Protein AF-A0A968P2A5-F1 (afdb_monomer)

Structure (mmCIF, N/CA/C/O backbone):
data_AF-A0A968P2A5-F1
#
_entry.id   AF-A0A968P2A5-F1
#
loop_
_atom_site.group_PDB
_atom_site.id
_atom_site.type_symbol
_atom_site.label_atom_id
_atom_site.label_alt_id
_atom_site.label_comp_id
_atom_site.label_asym_id
_atom_site.label_entity_id
_atom_site.label_seq_id
_atom_site.pdbx_PDB_ins_code
_atom_site.Cartn_x
_atom_site.Cartn_y
_atom_site.Cartn_z
_atom_site.occupancy
_atom_site.B_iso_or_equiv
_atom_site.auth_seq_id
_atom_site.auth_comp_id
_atom_site.auth_asym_id
_atom_site.auth_atom_id
_atom_site.pdbx_PDB_model_num
ATOM 1 N N . MET A 1 1 ? 0.073 16.045 -16.690 1.00 41.09 1 MET A N 1
ATOM 2 C CA . MET A 1 1 ? -1.002 15.074 -16.999 1.00 41.09 1 MET A CA 1
ATOM 3 C C . MET A 1 1 ? -0.701 13.763 -16.286 1.00 41.09 1 MET A C 1
ATOM 5 O O . MET A 1 1 ? 0.188 13.036 -16.712 1.00 41.09 1 MET A O 1
ATOM 9 N N . ALA A 1 2 ? -1.347 13.537 -15.139 1.00 47.50 2 ALA A N 1
ATOM 10 C CA . ALA A 1 2 ? -1.049 12.451 -14.195 1.00 47.50 2 ALA A CA 1
ATOM 11 C C . ALA A 1 2 ? -1.985 11.231 -14.332 1.00 47.50 2 ALA A C 1
ATOM 13 O O . ALA A 1 2 ? -1.929 10.326 -13.509 1.00 47.50 2 ALA A O 1
ATOM 14 N N . TRP A 1 3 ? -2.835 11.204 -15.362 1.00 52.69 3 TRP A N 1
ATOM 15 C CA . TRP A 1 3 ? -3.861 10.182 -15.554 1.00 52.69 3 TRP A CA 1
ATOM 16 C C . TRP A 1 3 ? -3.783 9.631 -16.977 1.00 52.69 3 TRP A C 1
ATOM 18 O O . TRP A 1 3 ? -4.184 10.300 -17.925 1.00 52.69 3 TRP A O 1
ATOM 28 N N . ASP A 1 4 ? -3.248 8.422 -17.125 1.00 60.47 4 ASP A N 1
ATOM 29 C CA . ASP A 1 4 ? -3.195 7.701 -18.401 1.00 60.47 4 ASP A CA 1
ATOM 30 C C . ASP A 1 4 ? -4.476 6.856 -18.556 1.00 60.47 4 ASP A C 1
ATOM 32 O O . ASP A 1 4 ? -4.467 5.627 -18.477 1.00 60.47 4 ASP A O 1
ATOM 36 N N . TYR A 1 5 ? -5.630 7.529 -18.667 1.00 57.62 5 TYR A N 1
ATOM 37 C CA . TYR A 1 5 ? -6.946 6.873 -18.801 1.00 57.62 5 TYR A CA 1
ATOM 38 C C . TYR A 1 5 ? -7.000 5.927 -20.011 1.00 57.62 5 TYR A C 1
ATOM 40 O O . TYR A 1 5 ? -7.656 4.887 -19.956 1.00 57.62 5 TYR A O 1
ATOM 48 N N . SER A 1 6 ? -6.264 6.260 -21.073 1.00 57.66 6 SER A N 1
ATOM 49 C CA . SER A 1 6 ? -6.062 5.443 -22.272 1.00 57.66 6 SER A CA 1
ATOM 50 C C . SER A 1 6 ? -5.468 4.071 -21.959 1.00 57.66 6 SER A C 1
ATOM 52 O O . SER A 1 6 ? -5.918 3.066 -22.506 1.00 57.66 6 SER A O 1
ATOM 54 N N . PHE A 1 7 ? -4.501 4.010 -21.044 1.00 63.44 7 PHE A N 1
ATOM 55 C CA . PHE A 1 7 ? -3.822 2.767 -20.689 1.00 63.44 7 PHE A CA 1
ATOM 56 C C . PHE A 1 7 ? -4.734 1.812 -19.904 1.00 63.44 7 PHE A C 1
ATOM 58 O O . PHE A 1 7 ? -4.795 0.616 -20.196 1.00 63.44 7 PHE A O 1
ATOM 65 N N . VAL A 1 8 ? -5.498 2.356 -18.949 1.00 60.31 8 VAL A N 1
ATOM 66 C CA . VAL A 1 8 ? -6.447 1.587 -18.123 1.00 60.31 8 VAL A CA 1
ATOM 67 C C . VAL A 1 8 ? -7.637 1.089 -18.949 1.00 60.31 8 VAL A C 1
ATOM 69 O O . VAL A 1 8 ? -8.111 -0.024 -18.731 1.00 60.31 8 VAL A O 1
ATOM 72 N N . ALA A 1 9 ? -8.114 1.879 -19.916 1.00 58.81 9 ALA A N 1
ATOM 73 C CA . ALA A 1 9 ? -9.233 1.496 -20.776 1.00 58.81 9 ALA A CA 1
ATOM 74 C C . ALA A 1 9 ? -8.872 0.402 -21.800 1.00 58.81 9 ALA A C 1
ATOM 76 O O . ALA A 1 9 ? -9.750 -0.370 -22.186 1.00 58.81 9 ALA A O 1
ATOM 77 N N . GLY A 1 10 ? -7.601 0.316 -22.214 1.00 59.91 10 GLY A N 1
ATOM 78 C CA . GLY A 1 10 ? -7.142 -0.609 -23.256 1.00 59.91 10 GLY A CA 1
ATOM 79 C C . GLY A 1 10 ? -6.918 -2.061 -22.814 1.00 59.91 10 GLY A C 1
ATOM 80 O O . GLY A 1 10 ? -6.897 -2.944 -23.664 1.00 59.91 10 GLY A O 1
ATOM 81 N N . HIS A 1 11 ? -6.772 -2.337 -21.513 1.00 67.00 11 HIS A N 1
ATOM 82 C CA . HIS A 1 11 ? -6.480 -3.686 -21.005 1.00 67.00 11 HIS A CA 1
ATOM 83 C C . HIS A 1 11 ? -7.643 -4.234 -20.168 1.00 67.00 11 HIS A C 1
ATOM 85 O O . HIS A 1 11 ? -7.880 -3.784 -19.046 1.00 67.00 11 HIS A O 1
ATOM 91 N N . GLU A 1 12 ? -8.345 -5.253 -20.679 1.00 71.31 12 GLU A N 1
ATOM 92 C CA . GLU A 1 12 ? -9.513 -5.860 -20.012 1.00 71.31 12 GLU A CA 1
ATOM 93 C C . GLU A 1 12 ? -9.212 -6.351 -18.590 1.00 71.31 12 GLU A C 1
ATOM 95 O O . GLU A 1 12 ? -10.019 -6.173 -17.680 1.00 71.31 12 GLU A O 1
ATOM 100 N N . GLN A 1 13 ? -8.021 -6.908 -18.371 1.00 68.75 13 GLN A N 1
ATOM 101 C CA . GLN A 1 13 ? -7.610 -7.434 -17.070 1.00 68.75 13 GLN A CA 1
ATOM 102 C C . GLN A 1 13 ? -7.420 -6.313 -16.029 1.00 68.75 13 GLN A C 1
ATOM 104 O O . GLN A 1 13 ? -7.835 -6.466 -14.881 1.00 68.75 13 GLN A O 1
ATOM 109 N N . ILE A 1 14 ? -6.894 -5.145 -16.426 1.00 70.25 14 ILE A N 1
ATOM 110 C CA . ILE A 1 14 ? -6.742 -3.987 -15.527 1.00 70.25 14 ILE A CA 1
ATOM 111 C C . ILE A 1 14 ? -8.110 -3.410 -15.152 1.00 70.25 14 ILE A C 1
ATOM 113 O O . ILE A 1 14 ? -8.301 -2.990 -14.010 1.00 70.25 14 ILE A O 1
ATOM 117 N N . ARG A 1 15 ? -9.080 -3.420 -16.078 1.00 74.00 15 ARG A N 1
ATOM 118 C CA . ARG A 1 15 ? -10.441 -2.922 -15.817 1.00 74.00 15 ARG A CA 1
ATOM 119 C C . ARG A 1 15 ? -11.120 -3.689 -14.688 1.00 74.00 15 ARG A C 1
ATOM 121 O O . ARG A 1 15 ? -11.751 -3.059 -13.846 1.00 74.00 15 ARG A O 1
ATOM 128 N N . TRP A 1 16 ? -10.956 -5.010 -14.626 1.00 75.44 16 TRP A N 1
ATOM 129 C CA . TRP A 1 16 ? -11.505 -5.816 -13.533 1.00 75.44 16 TRP A CA 1
ATOM 130 C C . TRP A 1 16 ? -10.874 -5.484 -12.189 1.00 75.44 16 TRP A C 1
ATOM 132 O O . TRP A 1 16 ? -11.599 -5.287 -11.216 1.00 75.44 16 TRP A O 1
ATOM 142 N N . VAL A 1 17 ? -9.544 -5.355 -12.138 1.00 72.25 17 VAL A N 1
ATOM 143 C CA . VAL A 1 17 ? -8.865 -4.964 -10.897 1.00 72.25 17 VAL A CA 1
ATOM 144 C C . VAL A 1 17 ? -9.312 -3.561 -10.483 1.00 72.25 17 VAL A C 1
ATOM 146 O O . VAL A 1 17 ? -9.671 -3.358 -9.331 1.00 72.25 17 VAL A O 1
ATOM 149 N N . ALA A 1 18 ? -9.396 -2.611 -11.416 1.00 75.44 18 ALA A N 1
ATOM 150 C CA . ALA A 1 18 ? -9.863 -1.254 -11.139 1.00 75.44 18 ALA A CA 1
ATOM 151 C C . ALA A 1 18 ? -11.324 -1.209 -10.651 1.00 75.44 18 ALA A C 1
ATOM 153 O O . ALA A 1 18 ? -11.627 -0.493 -9.696 1.00 75.44 18 ALA A O 1
ATOM 154 N N . LEU A 1 19 ? -12.226 -1.986 -11.260 1.00 81.12 19 LEU A N 1
ATOM 155 C CA . LEU A 1 19 ? -13.622 -2.107 -10.826 1.00 81.12 19 LEU A CA 1
ATOM 156 C C . LEU A 1 19 ? -13.728 -2.719 -9.432 1.00 81.12 19 LEU A C 1
ATOM 158 O O . LEU A 1 19 ? -14.486 -2.222 -8.603 1.00 81.12 19 LEU A O 1
ATOM 162 N N . LEU A 1 20 ? -12.949 -3.764 -9.156 1.00 80.00 20 LEU A N 1
ATOM 163 C CA . LEU A 1 20 ? -12.898 -4.395 -7.845 1.00 80.00 20 LEU A CA 1
ATOM 164 C C . LEU A 1 20 ? -12.367 -3.414 -6.792 1.00 80.00 20 LEU A C 1
ATOM 166 O O . LEU A 1 20 ? -12.977 -3.278 -5.734 1.00 80.00 20 LEU A O 1
ATOM 170 N N . CYS A 1 21 ? -11.308 -2.658 -7.103 1.00 76.69 21 CYS A N 1
ATOM 171 C CA . CYS A 1 21 ? -10.807 -1.584 -6.245 1.00 76.69 21 CYS A CA 1
ATOM 172 C C . CYS A 1 21 ? -11.890 -0.542 -5.947 1.00 76.69 21 CYS A C 1
ATOM 174 O O . CYS A 1 21 ? -12.065 -0.146 -4.796 1.00 76.69 21 CYS A O 1
ATOM 176 N N . LEU A 1 22 ? -12.634 -0.114 -6.971 1.00 82.75 22 LEU A N 1
ATOM 177 C CA . LEU A 1 2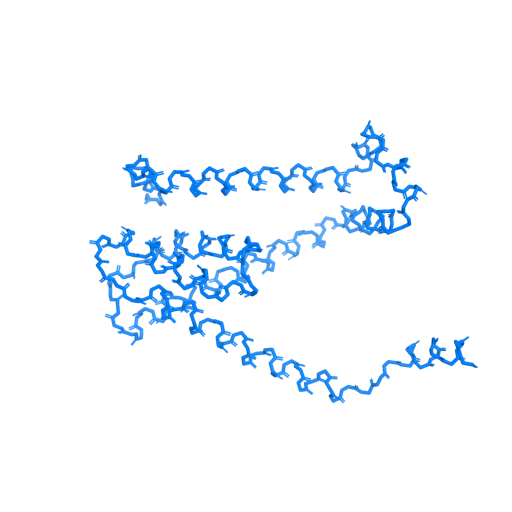2 ? -13.704 0.871 -6.832 1.00 82.75 22 LEU A CA 1
ATOM 178 C C . LEU A 1 22 ? -14.864 0.331 -5.985 1.00 82.75 22 LEU A C 1
ATOM 180 O O . LEU A 1 22 ? -15.385 1.048 -5.132 1.00 82.75 22 LEU A O 1
ATOM 184 N N . LEU A 1 23 ? -15.232 -0.938 -6.163 1.00 85.19 23 LEU A N 1
ATOM 185 C CA . LEU A 1 23 ? -16.279 -1.599 -5.386 1.00 85.19 23 LEU A CA 1
ATOM 186 C C . LEU A 1 23 ? -15.866 -1.745 -3.916 1.00 85.19 23 LEU A C 1
ATOM 188 O O . LEU A 1 23 ? -16.645 -1.389 -3.034 1.00 85.19 23 LEU A O 1
ATOM 192 N N . ILE A 1 24 ? -14.632 -2.181 -3.642 1.00 81.62 24 ILE A N 1
ATOM 193 C CA . ILE A 1 24 ? -14.089 -2.253 -2.277 1.00 81.62 24 ILE A CA 1
ATOM 194 C C . ILE A 1 24 ? -14.051 -0.864 -1.642 1.00 81.62 24 ILE A C 1
ATOM 196 O O . ILE A 1 24 ? -14.492 -0.704 -0.505 1.00 81.62 24 ILE A O 1
ATOM 200 N N . PHE A 1 25 ? -13.578 0.150 -2.368 1.00 83.12 25 PHE A N 1
ATOM 201 C CA . PHE A 1 25 ? -13.523 1.522 -1.873 1.00 83.12 25 PHE A CA 1
ATOM 202 C C . PHE A 1 25 ? -14.916 2.057 -1.516 1.00 83.12 25 PHE A C 1
ATOM 204 O O . PHE A 1 25 ? -15.106 2.597 -0.424 1.00 83.12 25 PHE A O 1
ATOM 211 N N . LEU A 1 26 ? -15.907 1.865 -2.392 1.00 85.31 26 LEU A N 1
ATOM 212 C CA . LEU A 1 26 ? -17.292 2.255 -2.126 1.00 85.31 26 LEU A CA 1
ATOM 213 C C . LEU A 1 26 ? -17.875 1.474 -0.946 1.00 85.31 26 LEU A C 1
ATOM 215 O O . LEU A 1 26 ? -18.464 2.076 -0.051 1.00 85.31 26 LEU A O 1
ATOM 219 N N . GLY A 1 27 ? -17.666 0.158 -0.907 1.00 84.50 27 GLY A N 1
ATOM 220 C CA . GLY A 1 27 ? -18.131 -0.711 0.170 1.00 84.50 27 GLY A CA 1
ATOM 221 C C . GLY A 1 27 ? -17.560 -0.306 1.528 1.00 84.50 27 GLY A C 1
ATOM 222 O O . GLY A 1 27 ? -18.314 -0.130 2.482 1.00 84.50 27 GLY A O 1
ATOM 223 N N . MET A 1 28 ? -16.248 -0.067 1.607 1.00 79.81 28 MET A N 1
ATOM 224 C CA . MET A 1 28 ? -15.589 0.445 2.810 1.00 79.81 28 MET A CA 1
ATOM 225 C C . MET A 1 28 ? -16.096 1.833 3.194 1.00 79.81 28 MET A C 1
ATOM 227 O O . MET A 1 28 ? -16.357 2.081 4.367 1.00 79.81 28 MET A O 1
ATOM 231 N N . THR A 1 29 ? -16.271 2.733 2.227 1.00 82.88 29 THR A N 1
ATOM 232 C CA . THR A 1 29 ? -16.790 4.082 2.489 1.00 82.88 29 THR A CA 1
ATOM 233 C C . THR A 1 29 ? -18.192 4.017 3.090 1.00 82.88 29 THR A C 1
ATOM 235 O O . THR A 1 29 ? -18.448 4.625 4.128 1.00 82.88 29 THR A O 1
ATOM 238 N N . VAL A 1 30 ? -19.088 3.227 2.494 1.00 81.50 30 VAL A N 1
ATOM 239 C CA . VAL A 1 30 ? -20.451 3.010 3.000 1.00 81.50 30 VAL A CA 1
ATOM 240 C C . VAL A 1 30 ? -20.419 2.355 4.380 1.00 81.50 30 VAL A C 1
ATOM 242 O O . VAL A 1 30 ? -21.107 2.818 5.288 1.00 81.50 30 VAL A O 1
ATOM 245 N N . PHE A 1 31 ? -19.581 1.334 4.572 1.00 79.69 31 PHE A N 1
ATOM 246 C CA . PHE A 1 31 ? -19.398 0.677 5.864 1.00 79.69 31 PHE A CA 1
ATOM 247 C C . PHE A 1 31 ? -18.963 1.667 6.950 1.00 79.69 31 PHE A C 1
ATOM 249 O O . PHE A 1 31 ? -19.597 1.728 8.001 1.00 79.69 31 PHE A O 1
ATOM 256 N N . PHE A 1 32 ? -17.946 2.495 6.695 1.00 75.50 32 PHE A N 1
ATOM 257 C CA . PHE A 1 32 ? -17.486 3.501 7.653 1.00 75.50 32 PHE A CA 1
ATOM 258 C C . PHE A 1 32 ? -18.525 4.596 7.900 1.00 75.50 32 PHE A C 1
ATOM 260 O O . PHE A 1 32 ? -18.691 5.019 9.041 1.00 75.50 32 PHE A O 1
ATOM 267 N N . LEU A 1 33 ? -19.270 5.030 6.879 1.00 78.06 33 LEU A N 1
ATOM 268 C CA . LEU A 1 33 ? -20.366 5.988 7.053 1.00 78.06 33 LEU A CA 1
ATOM 269 C C . LEU A 1 33 ? -21.472 5.428 7.957 1.00 78.06 33 LEU A C 1
ATOM 271 O O . LEU A 1 33 ? -21.971 6.145 8.825 1.00 78.06 33 LEU A O 1
ATOM 275 N N . ILE A 1 34 ? -21.827 4.150 7.795 1.00 73.50 34 ILE A N 1
ATOM 276 C CA . ILE A 1 34 ? -22.805 3.466 8.651 1.00 73.50 34 ILE A CA 1
ATOM 277 C C . ILE A 1 34 ? -22.242 3.270 10.066 1.00 73.50 34 ILE A C 1
ATOM 279 O O . ILE A 1 34 ? -22.923 3.598 11.036 1.00 73.50 34 ILE A O 1
ATOM 283 N N . ALA A 1 35 ? -21.002 2.791 10.192 1.00 68.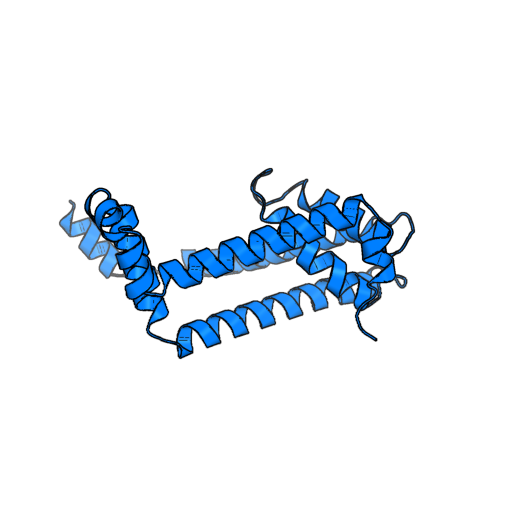94 35 ALA A N 1
ATOM 284 C CA . ALA A 1 35 ? -20.360 2.494 11.472 1.00 68.94 35 ALA A CA 1
ATOM 285 C C . ALA A 1 35 ? -20.091 3.753 12.315 1.00 68.94 35 ALA A C 1
ATOM 287 O O . ALA A 1 35 ? -20.252 3.724 13.535 1.00 68.94 35 ALA A O 1
ATOM 288 N N . PHE A 1 36 ? -19.724 4.876 11.687 1.00 69.06 36 PHE A N 1
ATOM 289 C CA . PHE A 1 36 ? -19.501 6.145 12.383 1.00 69.06 36 PHE A CA 1
ATOM 290 C C . PHE A 1 36 ? -20.791 6.929 12.656 1.00 69.06 36 PHE A C 1
ATOM 292 O O . PHE A 1 36 ? -20.850 7.690 13.626 1.00 69.06 36 PHE A O 1
ATOM 299 N N . SER A 1 37 ? -21.845 6.756 11.850 1.00 70.12 37 SER A N 1
ATOM 300 C CA . SER A 1 37 ? -23.106 7.481 12.036 1.00 70.12 37 SER A CA 1
ATOM 301 C C . SER A 1 37 ? -24.069 6.743 12.969 1.00 70.12 37 SER A C 1
ATOM 303 O O . SER A 1 37 ? -24.778 5.817 12.576 1.00 70.12 37 SER A O 1
ATOM 305 N N . GLN A 1 38 ? -24.204 7.248 14.200 1.00 62.91 38 GLN A N 1
ATOM 306 C CA . GLN A 1 38 ? -25.198 6.761 15.172 1.00 62.91 38 GLN A CA 1
ATOM 307 C C . GLN A 1 38 ? -26.653 6.858 14.683 1.00 62.91 38 GLN A C 1
ATOM 309 O O . GLN A 1 38 ? -27.524 6.163 15.205 1.00 62.91 38 GLN A O 1
ATOM 314 N N . ARG A 1 39 ? -26.948 7.745 13.721 1.00 60.47 39 ARG A N 1
ATOM 315 C CA . ARG A 1 39 ? -28.289 7.870 13.125 1.00 60.47 39 ARG A CA 1
ATOM 316 C C . ARG A 1 39 ? -28.538 6.791 12.077 1.00 60.47 39 ARG A C 1
ATOM 318 O O . ARG A 1 39 ? -29.619 6.214 12.058 1.00 60.47 39 ARG A O 1
ATOM 325 N N . LEU A 1 40 ? -27.539 6.498 11.245 1.00 60.09 40 LEU A N 1
ATOM 326 C CA . LEU A 1 40 ? -27.677 5.542 10.149 1.00 60.09 40 LEU A CA 1
ATOM 327 C C . LEU A 1 40 ? -27.652 4.091 10.659 1.00 60.09 40 LEU A C 1
ATOM 329 O O . LEU A 1 40 ? -28.481 3.292 10.238 1.00 60.09 40 LEU A O 1
ATOM 333 N N . SER A 1 41 ? -26.804 3.783 11.651 1.00 60.25 41 SER A N 1
ATOM 334 C CA . SER A 1 41 ? -26.804 2.480 12.344 1.00 60.25 41 SER A CA 1
ATOM 335 C C . SER A 1 41 ? -28.151 2.171 13.018 1.00 60.25 41 SER A C 1
ATOM 337 O O . SER A 1 41 ? -28.661 1.053 12.918 1.00 60.25 41 SER A O 1
ATOM 339 N N . ARG A 1 42 ? -28.781 3.178 13.648 1.00 59.47 42 ARG A N 1
ATOM 340 C CA . ARG A 1 42 ? -30.135 3.050 14.216 1.00 59.47 42 ARG A CA 1
ATOM 341 C C . ARG A 1 42 ? -31.205 2.855 13.147 1.00 59.47 42 ARG A C 1
ATOM 343 O O . ARG A 1 42 ? -32.090 2.027 13.338 1.00 59.47 42 ARG A O 1
ATOM 350 N N . PHE A 1 43 ? -31.114 3.583 12.034 1.00 61.56 43 PHE A N 1
ATOM 351 C CA . PHE A 1 43 ? -32.054 3.466 10.916 1.00 61.56 43 PHE A CA 1
ATOM 352 C C . PHE A 1 43 ? -32.029 2.067 10.277 1.00 61.56 43 PHE A C 1
ATOM 354 O O . PHE A 1 43 ? -33.077 1.508 9.979 1.00 61.56 43 PHE A O 1
ATOM 361 N N . LEU A 1 44 ? -30.846 1.457 10.159 1.00 62.66 44 LEU A N 1
ATOM 362 C CA . LEU A 1 44 ? -30.656 0.078 9.684 1.00 62.66 44 LEU A CA 1
ATOM 363 C C . LEU A 1 44 ? -30.919 -1.002 10.753 1.00 62.66 44 LEU A C 1
ATOM 365 O O . LEU A 1 44 ? -30.657 -2.177 10.512 1.00 62.66 44 LEU A O 1
ATOM 369 N N . ALA A 1 45 ? -31.415 -0.628 11.939 1.00 63.69 45 ALA A N 1
ATOM 370 C CA . ALA A 1 45 ? -31.664 -1.528 13.069 1.00 63.69 45 ALA A CA 1
ATOM 371 C C . ALA A 1 45 ? -30.448 -2.378 13.508 1.00 63.69 45 ALA A C 1
ATOM 373 O O . ALA A 1 45 ? -30.614 -3.394 14.188 1.00 63.69 45 ALA A O 1
ATOM 374 N N . LEU A 1 46 ? -29.221 -1.949 13.189 1.00 61.78 46 LEU A N 1
ATOM 375 C CA . LEU A 1 46 ? -27.987 -2.654 13.555 1.00 61.78 46 LEU A CA 1
ATOM 376 C C . LEU A 1 46 ? -27.772 -2.693 15.076 1.00 61.78 46 LEU A C 1
ATOM 378 O O . LEU A 1 46 ? -27.177 -3.644 15.576 1.00 61.78 46 LEU A O 1
ATOM 382 N N . ASP A 1 47 ? -28.355 -1.752 15.826 1.00 60.38 47 ASP A N 1
ATOM 383 C CA . ASP A 1 47 ? -28.388 -1.794 17.296 1.00 60.38 47 ASP A CA 1
ATOM 384 C C . ASP A 1 47 ? -29.149 -3.018 17.836 1.00 60.38 47 ASP A C 1
ATOM 386 O O . ASP A 1 47 ? -28.759 -3.582 18.857 1.00 60.38 47 ASP A O 1
ATOM 390 N N . LYS A 1 48 ? -30.193 -3.503 17.140 1.00 59.44 48 LYS A N 1
ATOM 391 C CA . LYS A 1 48 ? -30.923 -4.717 17.558 1.00 59.44 48 LYS A CA 1
ATOM 392 C C . LYS A 1 48 ? -30.082 -5.982 17.378 1.00 59.44 48 LYS A C 1
ATOM 394 O O . LYS A 1 48 ? -30.185 -6.905 18.184 1.00 59.44 48 LYS A O 1
ATOM 399 N N . ILE A 1 49 ? -29.257 -6.029 16.332 1.00 59.41 49 ILE A N 1
ATOM 400 C CA . ILE A 1 49 ? -28.332 -7.141 16.066 1.00 59.41 49 ILE A CA 1
ATOM 401 C C . ILE A 1 49 ? -27.135 -7.065 17.021 1.00 59.41 49 ILE A C 1
ATOM 403 O O . ILE A 1 49 ? -26.746 -8.081 17.594 1.00 59.41 49 ILE A O 1
ATOM 407 N N . GLY A 1 50 ? -26.617 -5.857 17.267 1.00 58.09 50 GLY A N 1
ATOM 408 C CA . GLY A 1 50 ? -25.590 -5.592 18.272 1.00 58.09 50 GLY A CA 1
ATOM 409 C C . GLY A 1 50 ? -26.016 -6.075 19.657 1.00 58.09 50 GLY A C 1
ATOM 410 O O . GLY A 1 50 ? -25.299 -6.856 20.273 1.00 58.09 50 GLY A O 1
ATOM 411 N N . HIS A 1 51 ? -27.219 -5.728 20.119 1.00 59.69 51 HIS A N 1
ATOM 412 C CA . HIS A 1 51 ? -27.712 -6.192 21.421 1.00 59.69 51 HIS A CA 1
ATOM 413 C C . HIS A 1 51 ? -27.836 -7.719 21.543 1.00 59.69 51 HIS A C 1
ATOM 415 O O . HIS A 1 51 ? -27.697 -8.243 22.647 1.00 59.69 51 HIS A O 1
ATOM 421 N N . LYS A 1 52 ? -28.053 -8.446 20.437 1.00 66.81 52 LYS A N 1
ATOM 422 C CA . LYS A 1 52 ? -28.062 -9.919 20.441 1.00 66.81 52 LYS A CA 1
ATOM 423 C C . LYS A 1 52 ? -26.660 -10.529 20.506 1.00 66.81 52 LYS A C 1
ATOM 425 O O . LYS A 1 52 ? -26.516 -11.639 21.008 1.00 66.81 52 LYS A O 1
ATOM 430 N N . VAL A 1 53 ? -25.633 -9.829 20.018 1.00 71.62 53 VAL A N 1
ATOM 431 C CA . VAL A 1 53 ? -24.257 -10.338 19.940 1.00 71.62 53 VAL A CA 1
ATOM 432 C C . VAL A 1 53 ? -23.291 -9.339 20.578 1.00 71.62 53 VAL A C 1
ATOM 434 O O . VAL A 1 53 ? -22.867 -8.374 19.943 1.00 71.62 53 VAL A O 1
ATOM 437 N N . LYS A 1 54 ? -22.875 -9.607 21.827 1.00 71.25 54 LYS A N 1
ATOM 438 C CA . LYS A 1 54 ? -21.991 -8.730 22.632 1.00 71.25 54 LYS A CA 1
ATOM 439 C C . LYS A 1 54 ? -20.751 -8.224 21.878 1.00 71.25 54 LYS A C 1
ATOM 441 O O . LYS A 1 5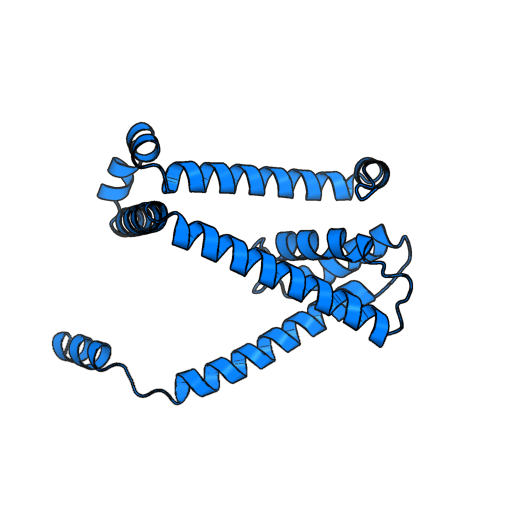4 ? -20.361 -7.074 22.054 1.00 71.25 54 LYS A O 1
ATOM 446 N N . ILE A 1 55 ? -20.142 -9.060 21.035 1.00 73.44 55 ILE A N 1
ATOM 447 C CA . ILE A 1 55 ? -18.980 -8.690 20.209 1.00 73.44 55 ILE A CA 1
ATOM 448 C C . ILE A 1 55 ? -19.327 -7.612 19.179 1.00 73.44 55 ILE A C 1
ATOM 450 O O . ILE A 1 55 ? -18.600 -6.631 19.060 1.00 73.44 55 ILE A O 1
ATOM 454 N N . VAL A 1 56 ? -20.457 -7.751 18.482 1.00 72.31 56 VAL A N 1
ATOM 455 C CA . VAL A 1 56 ? -20.905 -6.778 17.476 1.00 72.31 56 VAL A CA 1
ATOM 456 C C . VAL A 1 56 ? -21.242 -5.447 18.142 1.00 72.31 56 VAL A C 1
ATOM 458 O O . VAL A 1 56 ? -20.846 -4.402 17.634 1.00 72.31 56 VAL A O 1
ATOM 461 N N . HIS A 1 57 ? -21.891 -5.473 19.311 1.00 73.31 57 HIS A N 1
ATOM 462 C CA . HIS A 1 57 ? -22.156 -4.262 20.090 1.00 73.31 57 HIS A CA 1
ATOM 463 C C . HIS A 1 57 ? -20.870 -3.542 20.503 1.00 73.31 57 HIS A C 1
ATOM 465 O O . HIS A 1 57 ? -20.730 -2.351 20.246 1.00 73.31 57 HIS A O 1
ATOM 471 N N . ARG A 1 58 ? -19.895 -4.271 21.064 1.00 73.38 58 ARG A N 1
ATOM 472 C CA . ARG A 1 58 ? -18.618 -3.691 21.505 1.00 73.38 58 ARG A CA 1
ATOM 473 C C . ARG A 1 58 ? -17.830 -3.084 20.342 1.00 73.38 58 ARG A C 1
ATOM 475 O O . ARG A 1 58 ? -17.243 -2.016 20.497 1.00 73.38 58 ARG A O 1
ATOM 482 N N . LEU A 1 59 ? -17.834 -3.740 19.178 1.00 75.94 59 LEU A N 1
ATOM 483 C CA . LEU A 1 59 ? -17.216 -3.211 17.961 1.00 75.94 59 LEU A CA 1
ATOM 484 C C . LEU A 1 59 ? -17.940 -1.950 17.472 1.00 75.94 59 LEU A C 1
ATOM 486 O O . LEU A 1 59 ? -17.283 -0.943 17.222 1.00 75.94 59 LEU A O 1
ATOM 490 N N . LEU A 1 60 ? -19.276 -1.967 17.387 1.00 73.25 60 LEU A N 1
ATOM 491 C CA . LEU A 1 60 ? -20.076 -0.805 16.980 1.00 73.25 60 LEU A CA 1
ATOM 492 C C . LEU A 1 60 ? -19.863 0.391 17.913 1.00 73.25 60 LEU A C 1
ATOM 494 O O . LEU A 1 60 ? -19.635 1.499 17.434 1.00 73.25 60 LEU A O 1
ATOM 498 N N . GLU A 1 61 ? -19.881 0.187 19.230 1.00 74.88 61 GLU A N 1
ATOM 499 C CA . GLU A 1 61 ? -19.617 1.252 20.200 1.00 74.88 61 GLU A CA 1
ATOM 500 C C . GLU A 1 61 ? -18.193 1.804 20.078 1.00 74.88 61 GLU A C 1
ATOM 502 O O . GLU A 1 61 ? -18.002 3.023 20.114 1.00 74.88 61 GLU A O 1
ATOM 507 N N . ALA A 1 62 ? -17.195 0.936 19.883 1.00 75.69 62 ALA A N 1
ATOM 508 C CA . ALA A 1 62 ? -15.815 1.354 19.663 1.00 75.69 62 ALA A CA 1
ATOM 509 C C . ALA A 1 62 ? -15.681 2.198 18.386 1.00 75.69 62 ALA A C 1
ATOM 511 O O . ALA A 1 62 ? -15.102 3.286 18.436 1.00 75.69 62 ALA A O 1
ATOM 512 N N . PHE A 1 63 ? -16.277 1.759 17.270 1.00 73.19 63 PHE A N 1
ATOM 513 C CA . PHE A 1 63 ? -16.295 2.520 16.019 1.00 73.19 63 PHE A CA 1
ATOM 514 C C . PHE A 1 63 ? -17.010 3.859 16.185 1.00 73.19 63 PHE A C 1
ATOM 516 O O . PHE A 1 63 ? -16.463 4.888 15.802 1.00 73.19 63 PHE A O 1
ATOM 523 N N . GLN A 1 64 ? -18.182 3.893 16.818 1.00 76.06 64 GLN A N 1
ATOM 524 C CA . GLN A 1 64 ? -18.918 5.137 17.051 1.00 76.06 64 GLN A CA 1
ATOM 525 C C . GLN A 1 64 ? -18.153 6.103 17.965 1.00 76.06 64 GLN A C 1
ATOM 527 O O . GLN A 1 64 ? -18.172 7.313 17.738 1.00 76.06 64 GLN A O 1
ATOM 532 N N . ARG A 1 65 ? -17.458 5.600 18.994 1.00 74.94 65 ARG A N 1
ATOM 533 C CA . ARG A 1 65 ? -16.636 6.424 19.892 1.00 74.94 65 ARG A CA 1
ATOM 534 C C . ARG A 1 65 ? -15.405 6.974 19.176 1.00 74.94 65 ARG A C 1
ATOM 536 O O . ARG A 1 65 ? -15.106 8.156 19.331 1.00 74.94 65 ARG A O 1
ATOM 543 N N . PHE A 1 66 ? -14.750 6.156 18.354 1.00 73.81 66 PHE A N 1
ATOM 544 C CA . PHE A 1 66 ? -13.652 6.584 17.487 1.00 73.81 66 PHE A CA 1
ATOM 545 C C . PHE A 1 66 ? -14.125 7.639 16.469 1.00 73.81 66 PHE A C 1
ATOM 547 O O . PHE A 1 66 ? -13.479 8.668 16.288 1.00 73.81 66 PHE A O 1
ATOM 554 N N . GLY A 1 67 ? -15.319 7.442 15.901 1.00 69.31 67 GLY A N 1
ATOM 555 C CA . GLY A 1 67 ? -15.973 8.328 14.935 1.00 69.31 67 GLY A CA 1
ATOM 556 C C . GLY A 1 67 ? -16.307 9.731 15.447 1.00 69.31 67 GLY A C 1
ATOM 557 O O . GLY A 1 67 ? -16.411 10.674 14.662 1.00 69.31 67 GLY A O 1
ATOM 558 N N . LYS A 1 68 ? -16.468 9.902 16.765 1.00 76.69 68 LYS A N 1
ATOM 559 C CA . LYS A 1 68 ? -16.797 11.205 17.368 1.00 76.69 68 LYS A CA 1
ATOM 560 C C . LYS A 1 68 ? -15.624 12.184 17.341 1.00 76.69 68 LYS A C 1
ATOM 562 O O . LYS A 1 68 ? -15.856 13.391 17.305 1.00 76.69 68 LYS A O 1
ATOM 567 N N . ASN A 1 69 ? -14.382 11.697 17.336 1.00 80.31 69 ASN A N 1
ATOM 568 C CA . ASN A 1 69 ? -13.206 12.560 17.350 1.00 80.31 69 ASN A CA 1
ATOM 569 C C . ASN A 1 69 ? -12.616 12.725 15.941 1.00 80.31 69 ASN A C 1
ATOM 571 O O . ASN A 1 69 ? -11.752 11.964 15.505 1.00 80.31 69 ASN A O 1
ATOM 575 N N . ARG A 1 70 ? -13.062 13.775 15.241 1.00 80.38 70 ARG A N 1
ATOM 576 C CA . ARG A 1 70 ? -12.613 14.100 13.876 1.00 80.38 70 ARG A CA 1
ATOM 577 C C . ARG A 1 70 ? -11.097 14.295 13.766 1.00 80.38 70 ARG A C 1
ATOM 579 O O . ARG A 1 70 ? -10.538 13.990 12.716 1.00 80.38 70 ARG A O 1
ATOM 586 N N . ALA A 1 71 ? -10.434 14.754 14.831 1.00 83.56 71 ALA A N 1
ATOM 587 C CA . ALA A 1 71 ? -8.983 14.935 14.838 1.00 83.56 71 ALA A CA 1
ATOM 588 C C . ALA A 1 71 ? -8.239 13.592 14.793 1.00 83.56 71 ALA A C 1
ATOM 590 O O . ALA A 1 71 ? -7.258 13.463 14.067 1.00 83.56 71 ALA A O 1
ATOM 591 N N . ILE A 1 72 ? -8.737 12.570 15.498 1.00 84.94 72 ILE A N 1
ATOM 592 C CA . ILE A 1 72 ? -8.148 11.221 15.478 1.00 84.94 72 ILE A CA 1
ATOM 593 C C . ILE A 1 72 ? -8.334 10.572 14.104 1.00 84.94 72 ILE A C 1
ATOM 595 O O . ILE A 1 72 ? -7.394 9.978 13.574 1.00 84.94 72 ILE A O 1
ATOM 599 N N . ILE A 1 73 ? -9.516 10.717 13.497 1.00 83.56 73 ILE A N 1
ATOM 600 C CA . ILE A 1 73 ? -9.781 10.200 12.146 1.00 83.56 73 ILE A CA 1
ATOM 601 C C . ILE A 1 73 ? -8.856 10.881 11.133 1.00 83.56 73 ILE A C 1
ATOM 603 O O . ILE A 1 73 ? -8.179 10.197 10.369 1.00 83.56 73 ILE A O 1
ATOM 607 N N . GLY A 1 74 ? -8.776 12.215 11.168 1.00 85.00 74 GLY A N 1
ATOM 608 C CA . GLY A 1 74 ? -7.885 12.982 10.297 1.00 85.00 74 GLY A CA 1
ATOM 609 C C . GLY A 1 74 ? -6.418 12.591 10.475 1.00 85.00 74 GLY A C 1
ATOM 610 O O . GLY A 1 74 ? -5.732 12.325 9.492 1.00 85.00 74 GLY A O 1
ATOM 611 N N . GLY A 1 75 ? -5.956 12.461 11.723 1.00 89.81 75 GLY A N 1
ATOM 612 C CA . GLY A 1 75 ? -4.604 11.998 12.034 1.00 89.81 75 GLY A CA 1
ATOM 613 C C . GLY A 1 75 ? -4.323 10.591 11.503 1.00 89.81 75 GLY A C 1
ATOM 614 O O . GLY A 1 75 ? -3.279 10.359 10.904 1.00 89.81 75 GLY A O 1
ATOM 615 N N . SER A 1 76 ? -5.276 9.669 11.638 1.00 87.56 76 SER A N 1
ATOM 616 C CA . SER A 1 76 ? -5.137 8.291 11.144 1.00 87.56 76 SER A CA 1
ATOM 617 C C . SER A 1 76 ? -5.037 8.235 9.617 1.00 87.56 76 SER A C 1
ATOM 619 O O . SER A 1 76 ? -4.194 7.519 9.078 1.00 87.56 76 SER A O 1
ATOM 621 N N . VAL A 1 77 ? -5.852 9.028 8.912 1.00 87.62 77 VAL A N 1
ATOM 622 C CA . VAL A 1 77 ? -5.786 9.148 7.446 1.00 87.62 77 VAL A CA 1
ATOM 623 C C . VAL A 1 77 ? -4.446 9.737 7.012 1.00 87.62 77 VAL A C 1
ATOM 625 O O . VAL A 1 77 ? -3.821 9.206 6.099 1.00 87.62 77 VAL A O 1
ATOM 628 N N . LEU A 1 78 ? -3.965 10.787 7.685 1.00 92.06 78 LEU A N 1
ATOM 629 C CA . LEU A 1 78 ? -2.663 11.386 7.385 1.00 92.06 78 LEU A CA 1
ATOM 630 C C . LEU A 1 78 ? -1.517 10.393 7.585 1.00 92.06 78 LEU A C 1
ATOM 632 O O . LEU A 1 78 ? -0.672 10.262 6.704 1.00 92.06 78 LEU A O 1
ATOM 636 N N . VAL A 1 79 ? -1.511 9.655 8.697 1.00 93.06 79 VAL A N 1
ATOM 637 C CA . VAL A 1 79 ? -0.502 8.618 8.965 1.00 93.06 79 VAL A CA 1
ATOM 638 C C . VAL A 1 79 ? -0.550 7.519 7.901 1.00 93.06 79 VAL A C 1
ATOM 640 O O . VAL A 1 79 ? 0.497 7.091 7.418 1.00 93.06 79 VAL A O 1
ATOM 643 N N . SER A 1 80 ? -1.746 7.097 7.481 1.00 90.06 80 SER A N 1
ATOM 644 C CA . SER A 1 80 ? -1.914 6.104 6.414 1.00 90.06 80 SER A CA 1
ATOM 645 C C . SER A 1 80 ? -1.386 6.608 5.068 1.00 90.06 80 SER A C 1
ATOM 647 O O . SER A 1 80 ? -0.608 5.907 4.421 1.00 90.06 80 SER A O 1
ATOM 649 N N . LEU A 1 81 ? -1.725 7.840 4.674 1.00 91.31 81 LEU A N 1
ATOM 650 C CA . LEU A 1 81 ? -1.209 8.459 3.450 1.00 91.31 81 LEU A CA 1
ATOM 651 C C . LEU A 1 81 ? 0.314 8.580 3.483 1.00 91.31 81 LEU A C 1
ATOM 653 O O . LEU A 1 81 ? 0.981 8.272 2.498 1.00 91.31 81 LEU A O 1
ATOM 657 N N . PHE A 1 82 ? 0.870 8.985 4.623 1.00 94.81 82 PHE A N 1
ATOM 658 C CA . PHE A 1 82 ? 2.310 9.104 4.793 1.00 94.81 82 PHE A CA 1
ATOM 659 C C . PHE A 1 82 ? 2.991 7.740 4.645 1.00 94.81 82 PHE A C 1
ATOM 661 O O . PHE A 1 82 ? 3.914 7.595 3.850 1.00 94.81 82 PHE A O 1
ATOM 668 N N . SER A 1 83 ? 2.475 6.710 5.318 1.00 92.12 83 SER A N 1
ATOM 669 C CA . SER A 1 83 ? 2.963 5.334 5.178 1.00 92.12 83 SER A CA 1
ATOM 670 C C . SER A 1 83 ? 2.932 4.855 3.720 1.00 92.12 83 SER A C 1
ATOM 672 O O . SER A 1 83 ? 3.920 4.308 3.225 1.00 92.12 83 SER A O 1
ATOM 674 N N . GLN A 1 84 ? 1.845 5.147 3.000 1.00 93.25 84 GLN A N 1
ATOM 675 C CA . GLN A 1 84 ? 1.693 4.794 1.592 1.00 93.25 84 GLN A CA 1
ATOM 676 C C . GLN A 1 84 ? 2.740 5.484 0.704 1.00 93.25 84 GLN A C 1
ATOM 678 O O . GLN A 1 84 ? 3.318 4.852 -0.181 1.00 93.25 84 GLN A O 1
ATOM 683 N N . VAL A 1 85 ? 3.024 6.766 0.950 1.00 94.75 85 VAL A N 1
ATOM 684 C CA . VAL A 1 85 ? 4.065 7.514 0.227 1.00 94.75 85 VAL A CA 1
ATOM 685 C C . VAL A 1 85 ? 5.448 6.925 0.491 1.00 94.75 85 VAL A C 1
ATOM 687 O O . VAL A 1 85 ? 6.203 6.723 -0.457 1.00 94.75 85 VAL A O 1
ATOM 690 N N . PHE A 1 86 ? 5.771 6.579 1.739 1.00 95.31 86 PHE A N 1
ATOM 691 C CA . PHE A 1 86 ? 7.047 5.937 2.071 1.00 95.31 86 PHE A CA 1
ATOM 692 C C . PHE A 1 86 ? 7.209 4.582 1.387 1.00 95.31 86 PHE A C 1
ATOM 694 O O . PHE A 1 86 ? 8.288 4.284 0.877 1.00 95.31 86 PHE A O 1
ATOM 701 N N . ALA A 1 87 ? 6.139 3.788 1.312 1.00 94.88 87 ALA A N 1
ATOM 702 C CA . ALA A 1 87 ? 6.158 2.542 0.559 1.00 94.88 87 ALA A CA 1
ATOM 703 C C . ALA A 1 87 ? 6.439 2.798 -0.931 1.00 94.88 87 ALA A C 1
ATOM 705 O O . ALA A 1 87 ? 7.298 2.147 -1.513 1.00 94.88 87 ALA A O 1
ATOM 706 N N . MET A 1 88 ? 5.800 3.791 -1.552 1.00 96.12 88 MET A N 1
ATOM 707 C CA . MET A 1 88 ? 6.097 4.133 -2.949 1.00 96.12 88 MET A CA 1
ATOM 708 C C . MET A 1 88 ? 7.551 4.593 -3.128 1.00 96.12 88 MET A C 1
ATOM 710 O O . MET A 1 88 ? 8.222 4.127 -4.047 1.00 96.12 88 MET A O 1
ATOM 714 N N . ILE A 1 89 ? 8.069 5.441 -2.232 1.00 96.75 89 ILE A N 1
ATOM 715 C CA . ILE A 1 89 ? 9.471 5.900 -2.267 1.00 96.75 89 ILE A CA 1
ATOM 716 C C . ILE A 1 89 ? 10.419 4.710 -2.185 1.00 96.75 89 ILE A C 1
ATOM 718 O O . ILE A 1 89 ? 11.348 4.626 -2.983 1.00 96.75 89 ILE A O 1
ATOM 722 N N . PHE A 1 90 ? 10.151 3.760 -1.290 1.00 96.88 90 PHE A N 1
ATOM 723 C CA . PHE A 1 90 ? 10.932 2.534 -1.182 1.00 96.88 90 PHE A CA 1
ATOM 724 C C . PHE A 1 90 ? 11.022 1.795 -2.524 1.00 96.88 90 PHE A C 1
ATOM 726 O O . PHE A 1 90 ? 12.124 1.494 -2.979 1.00 96.88 90 PHE A O 1
ATOM 733 N N . PHE A 1 91 ? 9.888 1.558 -3.192 1.00 96.94 91 PHE A N 1
ATOM 734 C CA . PHE A 1 91 ? 9.866 0.848 -4.476 1.00 96.94 91 PHE A CA 1
ATOM 735 C C . PHE A 1 91 ? 10.640 1.598 -5.563 1.00 96.94 91 PHE A C 1
ATOM 737 O O . PHE A 1 91 ? 11.418 0.991 -6.294 1.00 96.94 91 PHE A O 1
ATOM 744 N N . TYR A 1 92 ? 10.471 2.913 -5.670 1.00 96.75 92 TYR A N 1
ATOM 745 C CA . TYR A 1 92 ? 11.185 3.684 -6.686 1.00 96.75 92 TYR A CA 1
ATOM 746 C C . TYR A 1 92 ? 12.685 3.740 -6.440 1.00 96.75 92 TYR A C 1
ATOM 748 O O . TYR A 1 92 ? 13.456 3.505 -7.365 1.00 96.75 92 TYR A O 1
ATOM 756 N N . GLN A 1 93 ? 13.114 3.967 -5.199 1.00 96.88 93 GLN A N 1
ATOM 757 C CA . GLN A 1 93 ? 14.538 3.949 -4.873 1.00 96.88 93 GLN A CA 1
ATOM 758 C C . GLN A 1 93 ? 15.146 2.570 -5.131 1.00 96.88 93 GLN A C 1
ATOM 760 O O . GLN A 1 93 ? 16.237 2.481 -5.691 1.00 96.88 93 GLN A O 1
ATOM 765 N N . LEU A 1 94 ? 14.421 1.498 -4.805 1.00 96.62 94 LEU A N 1
ATOM 766 C CA . LEU A 1 94 ? 14.864 0.139 -5.090 1.00 96.62 94 LEU A CA 1
ATOM 767 C C . LEU A 1 94 ? 15.045 -0.101 -6.595 1.00 96.62 94 LEU A C 1
ATOM 769 O O . LEU A 1 94 ? 16.032 -0.714 -6.991 1.00 96.62 94 LEU A O 1
ATOM 773 N N . ALA A 1 95 ? 14.151 0.425 -7.436 1.00 95.94 95 ALA A N 1
ATOM 774 C CA . ALA A 1 95 ? 14.297 0.331 -8.887 1.00 95.94 95 ALA A CA 1
ATOM 775 C C . ALA A 1 95 ? 15.593 0.980 -9.382 1.00 95.94 95 ALA A C 1
ATOM 777 O O . ALA A 1 95 ? 16.315 0.387 -10.181 1.00 95.94 95 ALA A O 1
ATOM 778 N N . ARG A 1 96 ? 15.928 2.166 -8.857 1.00 95.25 96 ARG A N 1
ATOM 779 C CA . ARG A 1 96 ? 17.170 2.878 -9.203 1.00 95.25 96 ARG A CA 1
ATOM 780 C C . ARG A 1 96 ? 18.413 2.118 -8.738 1.00 95.25 96 ARG A C 1
ATOM 782 O O . ARG A 1 96 ? 19.394 2.077 -9.466 1.00 95.25 96 ARG A O 1
ATOM 789 N N . ILE A 1 97 ? 18.365 1.493 -7.561 1.00 94.62 97 ILE A N 1
ATOM 790 C CA . ILE A 1 97 ? 19.484 0.709 -7.010 1.00 94.62 97 ILE A CA 1
ATOM 791 C C . ILE A 1 97 ? 19.734 -0.565 -7.828 1.00 94.62 97 ILE A C 1
ATOM 793 O O . ILE A 1 97 ? 20.881 -0.925 -8.069 1.00 94.62 97 ILE A O 1
ATOM 797 N N . VAL A 1 98 ? 18.669 -1.241 -8.263 1.00 93.19 98 VAL A N 1
ATOM 798 C CA . VAL A 1 98 ? 18.756 -2.489 -9.042 1.00 93.19 98 VAL A CA 1
ATOM 799 C C . VAL A 1 98 ? 19.026 -2.223 -10.536 1.00 93.19 98 VAL A C 1
ATOM 801 O O . VAL A 1 98 ? 19.278 -3.158 -11.290 1.00 93.19 98 VAL A O 1
ATOM 804 N N . GLY A 1 99 ? 19.024 -0.958 -10.973 1.00 93.00 99 GLY A N 1
ATOM 805 C CA . GLY A 1 99 ? 19.281 -0.568 -12.365 1.00 93.00 99 GLY A CA 1
ATOM 806 C C . GLY A 1 99 ? 18.074 -0.732 -13.296 1.00 93.00 99 GLY A C 1
ATOM 807 O O . GLY A 1 99 ? 18.226 -0.798 -14.512 1.00 93.00 99 GLY A O 1
ATOM 808 N N . GLU A 1 100 ? 16.859 -0.804 -12.750 1.00 92.94 100 GLU A N 1
ATOM 809 C CA . GLU A 1 100 ? 15.621 -0.906 -13.526 1.00 92.94 100 GLU A CA 1
ATOM 810 C C . GLU A 1 100 ? 15.115 0.499 -13.911 1.00 92.94 100 GLU A C 1
ATOM 812 O O . GLU A 1 100 ? 14.115 1.003 -13.398 1.00 92.94 100 GLU A O 1
ATOM 817 N N . ASP A 1 101 ? 15.826 1.156 -14.833 1.00 91.25 101 ASP A N 1
ATOM 818 C CA . ASP A 1 101 ? 15.576 2.555 -15.223 1.00 91.25 101 ASP A CA 1
ATOM 819 C C . ASP A 1 101 ? 14.225 2.800 -15.910 1.00 91.25 101 ASP A C 1
ATOM 821 O O . ASP A 1 101 ? 13.743 3.933 -15.958 1.00 91.25 101 ASP A O 1
ATOM 825 N N . ALA A 1 102 ? 13.582 1.748 -16.422 1.00 91.81 102 ALA A N 1
ATOM 826 C CA . ALA A 1 102 ? 12.253 1.855 -17.020 1.00 91.81 102 ALA A CA 1
ATOM 827 C C . ALA A 1 102 ? 11.159 2.149 -15.979 1.00 91.81 102 ALA A C 1
ATOM 829 O O . ALA A 1 102 ? 10.091 2.653 -16.335 1.00 91.81 102 ALA A O 1
ATOM 830 N N . VAL A 1 103 ? 11.401 1.847 -14.698 1.00 93.75 103 VAL A N 1
ATOM 831 C CA . VAL A 1 103 ? 10.453 2.124 -13.614 1.00 93.75 103 VAL A CA 1
ATOM 832 C C . VAL A 1 103 ? 10.380 3.628 -13.386 1.00 93.75 103 VAL A C 1
ATOM 834 O O . VAL A 1 103 ? 11.236 4.258 -12.768 1.00 93.75 103 VAL A O 1
ATOM 837 N N . THR A 1 104 ? 9.298 4.213 -13.882 1.00 93.69 104 THR A N 1
ATOM 838 C CA . THR A 1 104 ? 8.986 5.629 -13.691 1.00 93.69 104 THR A CA 1
ATOM 839 C C . THR A 1 104 ? 8.117 5.840 -12.463 1.00 93.69 104 THR A C 1
ATOM 841 O O . THR A 1 104 ? 7.429 4.932 -11.993 1.00 93.69 104 THR A O 1
ATOM 844 N N . TRP A 1 105 ? 8.038 7.082 -11.991 1.00 93.38 105 TRP A N 1
ATOM 845 C CA . TRP A 1 105 ? 7.204 7.411 -10.838 1.00 93.38 105 TRP A CA 1
ATOM 846 C C . TRP A 1 105 ? 5.714 7.110 -11.049 1.00 93.38 105 TRP A C 1
ATOM 848 O O . TRP A 1 105 ? 5.016 6.677 -10.135 1.00 93.38 105 TRP A O 1
ATOM 858 N N . LYS A 1 106 ? 5.248 7.238 -12.296 1.00 90.31 106 LYS A N 1
ATOM 859 C CA . LYS A 1 106 ? 3.888 6.869 -12.697 1.00 90.31 106 LYS A CA 1
ATOM 860 C C . LYS A 1 106 ? 3.628 5.366 -12.548 1.00 90.31 106 LYS A C 1
ATOM 862 O O . LYS A 1 106 ? 2.578 4.986 -12.042 1.00 90.31 106 LYS A O 1
ATOM 867 N N . SER A 1 107 ? 4.600 4.531 -12.931 1.00 91.12 107 SER A N 1
ATOM 868 C CA . SER A 1 107 ? 4.488 3.074 -12.788 1.00 91.12 107 SER A CA 1
ATOM 869 C C . SER A 1 107 ? 4.334 2.663 -11.326 1.00 91.12 107 SER A C 1
ATOM 871 O O . SER A 1 107 ? 3.515 1.807 -11.014 1.00 91.12 107 SER A O 1
ATOM 873 N N . VAL A 1 108 ? 5.037 3.341 -10.414 1.00 94.56 108 VAL A N 1
ATOM 874 C CA . VAL A 1 108 ? 4.963 3.071 -8.974 1.00 94.56 108 VAL A CA 1
ATOM 875 C C . VAL A 1 108 ? 3.641 3.558 -8.377 1.00 94.56 108 VAL A C 1
ATOM 877 O O . VAL A 1 108 ? 2.994 2.802 -7.654 1.00 94.56 108 VAL A O 1
ATOM 880 N N . LEU A 1 109 ? 3.201 4.774 -8.723 1.00 91.75 109 LEU A N 1
ATOM 881 C CA . LEU A 1 109 ? 1.910 5.335 -8.292 1.00 91.75 109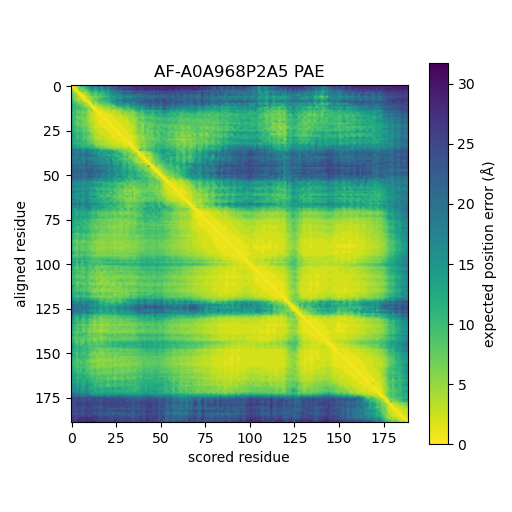 LEU A CA 1
ATOM 882 C C . LEU A 1 109 ? 0.713 4.481 -8.731 1.00 91.75 109 LEU A C 1
ATOM 884 O O . LEU A 1 109 ? -0.308 4.462 -8.049 1.00 91.75 109 LEU A O 1
ATOM 888 N N . PHE A 1 110 ? 0.839 3.775 -9.854 1.00 89.81 110 PHE A N 1
ATOM 889 C CA . PHE A 1 110 ? -0.162 2.828 -10.326 1.00 89.81 110 PHE A CA 1
ATOM 890 C C . PHE A 1 110 ? -0.009 1.449 -9.668 1.00 89.81 110 PHE A C 1
ATOM 892 O O . PHE A 1 110 ? -0.940 0.953 -9.034 1.00 89.81 110 PHE A O 1
ATOM 899 N N . ALA A 1 111 ? 1.160 0.820 -9.804 1.00 91.69 111 ALA A N 1
ATOM 900 C CA . ALA A 1 111 ? 1.350 -0.583 -9.457 1.00 91.69 111 ALA A CA 1
ATOM 901 C C . ALA A 1 111 ? 1.366 -0.833 -7.944 1.00 91.69 111 ALA A C 1
ATOM 903 O O . ALA A 1 111 ? 0.841 -1.850 -7.504 1.00 91.69 111 ALA A O 1
ATOM 904 N N . VAL A 1 112 ? 1.929 0.072 -7.132 1.00 93.94 112 VAL A N 1
ATOM 905 C CA . VAL A 1 112 ? 2.092 -0.177 -5.688 1.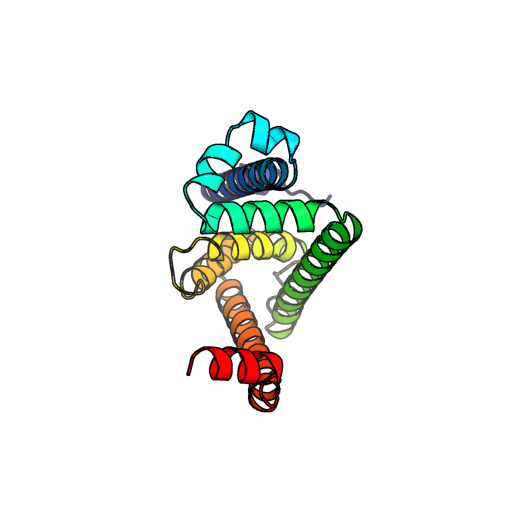00 93.94 112 VAL A CA 1
ATOM 906 C C . VAL A 1 112 ? 0.762 -0.166 -4.929 1.00 93.94 112 VAL A C 1
ATOM 908 O O . VAL A 1 112 ? 0.485 -1.146 -4.234 1.00 93.94 112 VAL A O 1
ATOM 911 N N . PRO A 1 113 ? -0.101 0.864 -5.047 1.00 90.81 113 PRO A N 1
ATOM 912 C CA . PRO A 1 113 ? -1.392 0.855 -4.358 1.00 90.81 113 PRO A CA 1
ATOM 913 C C . PRO A 1 113 ? -2.284 -0.304 -4.815 1.00 90.81 113 PRO A C 1
ATOM 915 O O . PRO A 1 113 ? -2.914 -0.965 -3.991 1.00 90.81 113 PRO A O 1
ATOM 918 N N . MET A 1 114 ? -2.290 -0.589 -6.122 1.00 87.75 114 MET A N 1
ATOM 919 C CA . MET A 1 114 ? -3.047 -1.703 -6.696 1.00 87.75 114 MET A CA 1
ATOM 920 C C . MET A 1 114 ? -2.526 -3.050 -6.193 1.00 87.75 114 MET A C 1
ATOM 922 O O . MET A 1 114 ? -3.311 -3.902 -5.786 1.00 87.75 114 MET A O 1
ATOM 926 N N . GLY A 1 115 ? -1.205 -3.225 -6.163 1.00 90.00 115 GLY A N 1
ATOM 927 C CA . GLY A 1 115 ? -0.562 -4.428 -5.653 1.00 90.00 115 GLY A CA 1
ATOM 928 C C . GLY A 1 115 ? -0.910 -4.680 -4.190 1.00 90.00 115 GLY A C 1
ATOM 929 O O . GLY A 1 115 ? -1.303 -5.794 -3.846 1.00 90.00 115 GLY A O 1
ATOM 930 N N . PHE A 1 116 ? -0.865 -3.649 -3.339 1.00 90.12 116 PHE A N 1
ATOM 931 C CA . PHE A 1 116 ? -1.261 -3.803 -1.937 1.00 90.12 116 PHE A CA 1
ATOM 932 C C . PHE A 1 116 ? -2.737 -4.150 -1.764 1.00 90.12 116 PHE A C 1
ATOM 934 O O . PHE A 1 116 ? -3.072 -4.987 -0.924 1.00 90.12 116 PHE A O 1
ATOM 941 N N . LEU A 1 117 ? -3.617 -3.571 -2.580 1.00 86.38 117 LEU A N 1
ATOM 942 C CA . LEU A 1 117 ? -5.033 -3.916 -2.547 1.00 86.38 117 LEU A CA 1
ATOM 943 C C . LEU A 1 117 ? -5.261 -5.385 -2.920 1.00 86.38 117 LEU A C 1
ATOM 945 O O . LEU A 1 117 ? -5.997 -6.076 -2.222 1.00 86.38 117 LEU A O 1
ATOM 949 N N . VAL A 1 118 ? -4.577 -5.892 -3.951 1.00 83.94 118 VAL A N 1
ATOM 950 C CA . VAL A 1 118 ? -4.641 -7.315 -4.322 1.00 83.94 118 VAL A CA 1
ATOM 951 C C . VAL A 1 118 ? -4.112 -8.206 -3.192 1.00 83.94 118 VAL A C 1
ATOM 953 O O . VAL A 1 118 ? -4.730 -9.222 -2.885 1.00 83.94 118 VAL A O 1
ATOM 956 N N . THR A 1 119 ? -3.024 -7.818 -2.515 1.00 83.88 119 THR A N 1
ATOM 957 C CA . THR A 1 119 ? -2.496 -8.593 -1.373 1.00 83.88 119 THR A CA 1
ATOM 958 C C . THR A 1 119 ? -3.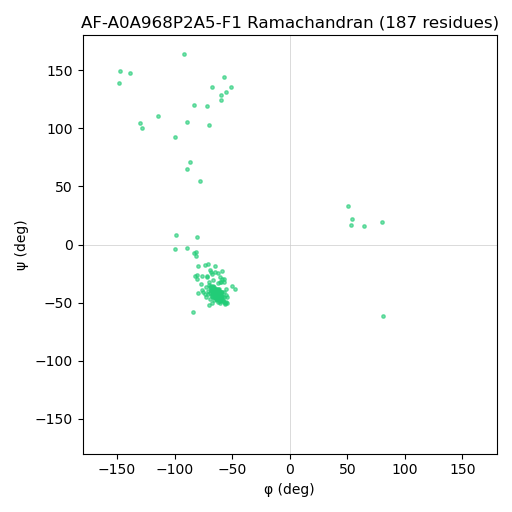381 -8.578 -0.136 1.00 83.88 119 THR A C 1
ATOM 960 O O . THR A 1 119 ? -3.279 -9.483 0.688 1.00 83.88 119 THR A O 1
ATOM 963 N N . ALA A 1 120 ? -4.234 -7.565 0.013 1.00 81.75 120 ALA A N 1
ATOM 964 C CA . ALA A 1 120 ? -5.163 -7.479 1.131 1.00 81.75 120 ALA A CA 1
ATOM 965 C C . ALA A 1 120 ? -6.321 -8.480 1.000 1.00 81.75 120 ALA A C 1
ATOM 967 O O . ALA A 1 120 ? -6.986 -8.773 1.993 1.00 81.75 120 ALA A O 1
ATOM 968 N N . ILE A 1 121 ? -6.563 -9.017 -0.202 1.00 78.31 121 ILE A N 1
ATOM 969 C CA . ILE A 1 121 ? -7.557 -10.067 -0.405 1.00 78.31 121 ILE A CA 1
ATOM 970 C C . ILE A 1 121 ? -6.997 -11.359 0.212 1.00 78.31 121 ILE A C 1
ATOM 972 O O . ILE A 1 121 ? -5.948 -11.834 -0.231 1.00 78.31 121 ILE A O 1
ATOM 976 N N . PRO A 1 122 ? -7.669 -11.956 1.216 1.00 66.00 122 PRO A N 1
ATOM 977 C CA . PRO A 1 122 ? -7.149 -13.085 1.986 1.00 66.00 122 PRO A CA 1
ATOM 978 C C . PRO A 1 122 ? -7.279 -14.411 1.216 1.00 66.00 122 PRO A C 1
ATOM 980 O O . PRO A 1 122 ? -7.878 -15.369 1.692 1.00 66.00 122 PRO A O 1
ATOM 983 N N . ILE A 1 123 ? -6.731 -14.458 0.000 1.00 73.12 123 ILE A N 1
ATOM 984 C CA . ILE A 1 123 ? -6.612 -15.672 -0.819 1.00 73.12 123 ILE A CA 1
ATOM 985 C C . ILE A 1 123 ? -5.405 -16.498 -0.345 1.00 73.12 123 ILE A C 1
ATOM 987 O O . ILE A 1 123 ? -5.425 -17.723 -0.423 1.00 73.12 123 ILE A O 1
ATOM 991 N N . ALA A 1 124 ? -4.368 -15.837 0.187 1.00 66.06 124 ALA A N 1
ATOM 992 C CA . ALA A 1 124 ? -3.154 -16.466 0.705 1.00 66.06 124 ALA A CA 1
ATOM 993 C C . ALA A 1 124 ? -2.683 -15.815 2.024 1.00 66.06 124 ALA A C 1
ATOM 995 O O . ALA A 1 124 ? -2.845 -14.601 2.201 1.00 66.06 124 ALA A O 1
ATOM 996 N N . PRO A 1 125 ? -2.071 -16.582 2.949 1.00 57.94 125 PRO A N 1
ATOM 997 C CA . PRO A 1 125 ? -1.556 -16.053 4.210 1.00 57.94 125 PRO A CA 1
ATOM 998 C C . PRO A 1 125 ? -0.491 -14.972 3.966 1.00 57.94 125 PRO A C 1
ATOM 1000 O O . PRO A 1 125 ? 0.453 -15.167 3.200 1.00 57.94 125 PRO A O 1
ATOM 1003 N N . ALA A 1 126 ? -0.676 -13.811 4.605 1.00 59.53 126 ALA A N 1
ATOM 1004 C CA . ALA A 1 126 ? 0.171 -12.615 4.481 1.00 59.53 126 ALA A CA 1
ATOM 1005 C C . ALA A 1 126 ? 0.413 -12.116 3.036 1.00 59.53 126 ALA A C 1
ATOM 1007 O O . ALA A 1 126 ? 1.345 -11.348 2.794 1.00 59.53 126 ALA A O 1
ATOM 1008 N N . GLY A 1 127 ? -0.396 -12.556 2.064 1.00 60.31 127 GLY A N 1
ATOM 1009 C CA . GLY A 1 127 ? -0.194 -12.232 0.652 1.00 60.31 127 GLY A CA 1
ATOM 1010 C C . GLY A 1 127 ? 1.106 -12.794 0.057 1.00 60.31 127 GLY A C 1
ATOM 1011 O O . GLY A 1 127 ? 1.529 -12.330 -1.002 1.00 60.31 127 GLY A O 1
ATOM 1012 N N . ILE A 1 128 ? 1.761 -13.764 0.707 1.00 66.38 128 ILE A N 1
ATOM 1013 C CA . ILE A 1 128 ? 2.960 -14.432 0.174 1.00 66.38 128 ILE A CA 1
ATOM 1014 C C . ILE A 1 128 ? 2.549 -15.257 -1.057 1.00 66.38 128 ILE A C 1
ATOM 1016 O O . ILE A 1 128 ? 1.495 -15.893 -1.068 1.00 66.38 128 ILE A O 1
ATOM 1020 N N . GLY A 1 129 ? 3.329 -15.190 -2.138 1.00 75.50 129 GLY A N 1
ATOM 1021 C CA . GLY A 1 129 ? 2.948 -15.720 -3.451 1.00 75.50 129 GLY A CA 1
ATOM 1022 C C . GLY A 1 129 ? 2.027 -14.774 -4.229 1.00 75.50 129 GLY A C 1
ATOM 1023 O O . GLY A 1 129 ? 2.421 -14.262 -5.275 1.00 75.50 129 GLY A O 1
ATOM 1024 N N . VAL A 1 130 ? 0.833 -14.467 -3.706 1.00 81.38 130 VAL A N 1
ATOM 1025 C CA . VAL A 1 130 ? -0.160 -13.614 -4.403 1.00 81.38 130 VAL A CA 1
ATOM 1026 C C . VAL A 1 130 ? 0.377 -12.204 -4.651 1.00 81.38 130 VAL A C 1
ATOM 1028 O O . VAL A 1 130 ? 0.213 -11.668 -5.744 1.00 81.38 130 VAL A O 1
ATOM 1031 N N . GLY A 1 131 ? 1.081 -11.617 -3.682 1.00 85.06 131 GLY A N 1
ATOM 1032 C CA . GLY A 1 131 ? 1.705 -10.305 -3.837 1.00 85.06 131 GLY A CA 1
ATOM 1033 C C . GLY A 1 131 ? 2.833 -10.295 -4.853 1.00 85.06 131 GLY A C 1
ATOM 1034 O O . GLY A 1 131 ? 2.900 -9.395 -5.680 1.00 85.06 131 GLY A O 1
ATOM 1035 N N . GLN A 1 132 ? 3.684 -11.318 -4.851 1.00 91.06 132 GLN A N 1
ATOM 1036 C CA . GLN A 1 132 ? 4.783 -11.433 -5.814 1.00 91.06 132 GLN A CA 1
ATOM 1037 C C . GLN A 1 132 ? 4.249 -11.511 -7.243 1.00 91.06 132 GLN A C 1
ATOM 1039 O O . GLN A 1 132 ? 4.707 -10.764 -8.105 1.00 91.06 132 GLN A O 1
ATOM 1044 N N . VAL A 1 133 ? 3.220 -12.334 -7.464 1.00 89.88 133 VAL A N 1
ATOM 1045 C CA . VAL A 1 133 ? 2.542 -12.450 -8.760 1.00 89.88 133 VAL A CA 1
ATOM 1046 C C . VAL A 1 133 ? 1.850 -11.140 -9.141 1.00 89.88 133 VAL A C 1
ATOM 1048 O O . VAL A 1 133 ? 2.025 -10.667 -10.261 1.00 89.88 133 VAL A O 1
ATOM 1051 N N . ALA A 1 134 ? 1.114 -10.517 -8.216 1.00 89.31 134 ALA A N 1
ATOM 1052 C CA . ALA A 1 134 ? 0.395 -9.273 -8.477 1.00 89.31 134 ALA A CA 1
ATOM 1053 C C . ALA A 1 134 ? 1.342 -8.136 -8.879 1.00 89.31 134 ALA A C 1
ATOM 1055 O O . ALA A 1 134 ? 1.142 -7.499 -9.911 1.00 89.31 134 ALA A O 1
ATOM 1056 N N . PHE A 1 135 ? 2.401 -7.900 -8.102 1.00 93.06 135 PHE A N 1
ATOM 1057 C CA . PHE A 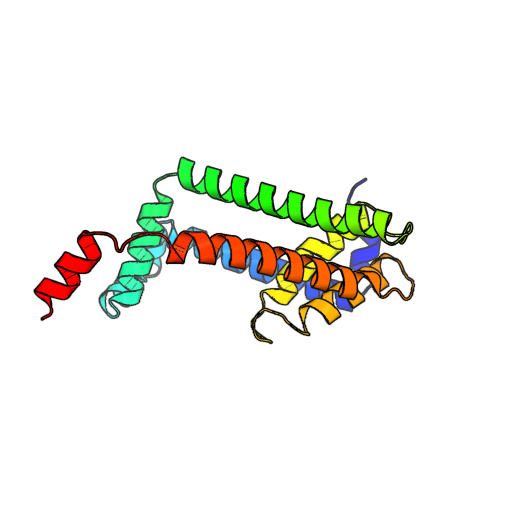1 135 ? 3.369 -6.848 -8.401 1.00 93.06 135 PHE A CA 1
ATOM 1058 C C . PHE A 1 135 ? 4.165 -7.147 -9.676 1.00 93.06 135 PHE A C 1
ATOM 1060 O O . PHE A 1 135 ? 4.380 -6.234 -10.472 1.00 93.06 135 PHE A O 1
ATOM 1067 N N . HIS A 1 136 ? 4.574 -8.399 -9.906 1.00 92.81 136 HIS A N 1
ATOM 1068 C CA . HIS A 1 136 ? 5.231 -8.805 -11.153 1.00 92.81 136 HIS A CA 1
ATOM 1069 C C . HIS A 1 136 ? 4.369 -8.470 -12.373 1.00 92.81 136 HIS A C 1
ATOM 1071 O O . HIS A 1 136 ? 4.815 -7.766 -13.278 1.00 92.81 136 HIS A O 1
ATOM 1077 N N . TYR A 1 137 ? 3.108 -8.892 -12.342 1.00 90.06 137 TYR A N 1
ATOM 1078 C CA . TYR A 1 137 ? 2.151 -8.679 -13.417 1.00 90.06 137 TYR A CA 1
ATOM 1079 C C . TYR A 1 137 ? 1.839 -7.189 -13.647 1.00 90.06 137 TYR A C 1
ATOM 1081 O O . TYR A 1 137 ? 1.884 -6.717 -14.784 1.00 90.06 137 TYR A O 1
ATOM 1089 N N . LEU A 1 138 ? 1.599 -6.417 -12.579 1.00 91.50 138 LEU A N 1
ATOM 1090 C CA . LEU A 1 138 ? 1.302 -4.981 -12.672 1.00 91.50 138 LEU A CA 1
ATOM 1091 C C . LEU A 1 138 ? 2.466 -4.181 -13.273 1.00 91.50 138 LEU A C 1
ATOM 1093 O O . LEU A 1 138 ? 2.238 -3.331 -14.136 1.00 91.50 138 LEU A O 1
ATOM 1097 N N . PHE A 1 139 ? 3.707 -4.457 -12.856 1.00 93.50 139 PHE A N 1
ATOM 1098 C CA . PHE A 1 139 ? 4.880 -3.785 -13.419 1.00 93.50 139 PHE A CA 1
ATOM 1099 C C . PHE A 1 139 ? 5.170 -4.228 -14.853 1.00 93.50 139 PHE A C 1
ATOM 1101 O O . PHE A 1 139 ? 5.482 -3.381 -15.686 1.00 93.50 139 PHE A O 1
ATOM 1108 N N . GLN A 1 140 ? 5.024 -5.515 -15.173 1.00 92.31 140 GLN A N 1
ATOM 1109 C CA . GLN A 1 140 ? 5.232 -6.020 -16.531 1.00 92.31 140 GLN A CA 1
ATOM 1110 C C . GLN A 1 140 ? 4.250 -5.408 -17.531 1.00 92.31 140 GLN A C 1
ATOM 1112 O O . GLN A 1 140 ? 4.657 -5.007 -18.621 1.00 92.31 140 GLN A O 1
ATOM 1117 N N . ILE A 1 141 ? 2.974 -5.290 -17.156 1.00 89.56 141 ILE A N 1
ATOM 1118 C CA . ILE A 1 141 ? 1.978 -4.653 -18.019 1.00 89.56 141 ILE A CA 1
ATOM 1119 C C . ILE A 1 141 ? 2.266 -3.169 -18.171 1.00 89.56 141 ILE A C 1
ATOM 1121 O O . ILE A 1 141 ? 2.317 -2.679 -19.296 1.00 89.56 141 ILE A O 1
ATOM 1125 N N . TYR A 1 142 ? 2.479 -2.454 -17.063 1.00 89.69 142 TYR A N 1
ATOM 1126 C CA . TYR A 1 142 ? 2.698 -1.012 -17.120 1.00 89.69 142 TYR A CA 1
ATOM 1127 C C . TYR A 1 142 ? 3.944 -0.650 -17.938 1.00 89.69 142 TYR A C 1
ATOM 1129 O O . TYR A 1 142 ? 3.926 0.297 -18.719 1.00 89.69 142 TYR A O 1
ATOM 1137 N N . LEU A 1 143 ? 5.029 -1.407 -17.769 1.00 89.56 143 LEU A N 1
ATOM 1138 C CA . LEU A 1 143 ? 6.290 -1.176 -18.475 1.00 89.56 143 LEU A CA 1
ATOM 1139 C C . LEU A 1 143 ? 6.318 -1.785 -19.881 1.00 89.56 143 LEU A C 1
ATOM 1141 O O . LEU A 1 143 ? 7.282 -1.554 -20.607 1.00 89.56 143 LEU A O 1
ATOM 1145 N N . GLN A 1 144 ? 5.295 -2.565 -20.249 1.00 89.25 144 GLN A N 1
ATOM 1146 C CA . GLN A 1 144 ? 5.183 -3.280 -21.524 1.00 89.25 144 GLN A CA 1
ATOM 1147 C C . GLN A 1 144 ? 6.422 -4.119 -21.868 1.00 89.25 144 GLN A C 1
ATOM 1149 O O . GLN A 1 144 ? 6.784 -4.284 -23.033 1.00 89.25 144 GLN A O 1
ATOM 1154 N N . LYS A 1 145 ? 7.087 -4.663 -20.845 1.00 89.19 145 LYS A N 1
ATOM 1155 C CA . LYS A 1 145 ? 8.276 -5.499 -21.007 1.00 89.19 145 LYS A CA 1
ATOM 1156 C C . LYS A 1 145 ? 8.355 -6.568 -19.920 1.00 89.19 145 LYS A C 1
ATOM 1158 O O . LYS A 1 145 ? 7.940 -6.304 -18.789 1.00 89.19 145 LYS A O 1
ATOM 1163 N N . PRO A 1 146 ? 8.932 -7.745 -20.212 1.00 90.50 146 PRO A N 1
ATOM 1164 C CA . PRO A 1 146 ? 9.226 -8.734 -19.183 1.00 90.50 146 PRO A CA 1
ATOM 1165 C C . PRO A 1 146 ? 10.174 -8.138 -18.136 1.00 90.50 146 PRO A C 1
ATOM 1167 O O . PRO A 1 146 ? 11.253 -7.653 -18.471 1.00 90.50 146 PRO A O 1
ATOM 1170 N N . THR A 1 147 ? 9.778 -8.161 -16.866 1.00 92.38 147 THR A N 1
ATOM 1171 C CA . THR A 1 147 ? 10.621 -7.703 -15.754 1.00 92.38 147 THR A CA 1
ATOM 1172 C C . THR A 1 147 ? 10.318 -8.505 -14.499 1.00 92.38 147 THR A C 1
ATOM 1174 O O . THR A 1 147 ? 9.163 -8.769 -14.178 1.00 92.38 147 THR A O 1
ATOM 1177 N N . GLN A 1 148 ? 11.357 -8.871 -13.754 1.00 93.19 148 GLN A N 1
ATOM 1178 C CA . GLN A 1 148 ? 11.217 -9.507 -12.440 1.00 93.19 148 GLN A CA 1
ATOM 1179 C C . GLN A 1 148 ? 11.139 -8.480 -11.301 1.00 93.19 148 GLN A C 1
ATOM 1181 O O . GLN A 1 148 ? 10.929 -8.848 -10.146 1.00 93.19 148 GLN A O 1
ATOM 1186 N N . PHE A 1 149 ? 11.263 -7.186 -11.619 1.00 95.19 149 PHE A N 1
ATOM 1187 C CA . PHE A 1 149 ? 11.343 -6.115 -10.634 1.00 95.19 149 PHE A CA 1
ATOM 1188 C C . PHE A 1 149 ? 10.174 -6.133 -9.646 1.00 95.19 149 PHE A C 1
ATOM 1190 O O . PHE A 1 149 ? 10.402 -6.055 -8.444 1.00 95.19 149 PHE A O 1
ATOM 1197 N N . GLY A 1 150 ? 8.936 -6.299 -10.124 1.00 93.19 150 GLY A N 1
ATOM 1198 C CA . GLY A 1 150 ? 7.753 -6.281 -9.260 1.00 93.19 150 GLY A CA 1
ATOM 1199 C C . GLY A 1 150 ? 7.786 -7.338 -8.148 1.00 93.19 150 GLY A C 1
ATOM 1200 O O . GLY A 1 150 ? 7.587 -6.998 -6.982 1.00 93.19 150 GLY A O 1
ATOM 1201 N N . ALA A 1 151 ? 8.097 -8.597 -8.483 1.00 94.06 151 ALA A N 1
ATOM 1202 C CA . ALA A 1 151 ? 8.208 -9.685 -7.505 1.00 94.06 151 ALA A CA 1
ATOM 1203 C C . ALA A 1 151 ? 9.382 -9.479 -6.535 1.00 94.06 151 ALA A C 1
ATOM 1205 O O . ALA A 1 151 ? 9.240 -9.682 -5.324 1.00 94.06 151 ALA A O 1
ATOM 1206 N N . THR A 1 152 ? 10.533 -9.041 -7.049 1.00 94.44 152 THR A N 1
ATOM 1207 C CA . THR A 1 152 ? 11.715 -8.748 -6.229 1.00 94.44 152 THR A CA 1
ATOM 1208 C C . THR A 1 152 ? 11.442 -7.597 -5.262 1.00 94.44 152 THR A C 1
ATOM 1210 O O . THR A 1 152 ? 11.780 -7.684 -4.083 1.00 94.44 152 THR A O 1
ATOM 1213 N N . ALA A 1 153 ? 10.771 -6.544 -5.728 1.00 95.56 153 ALA A N 1
ATOM 1214 C CA . ALA A 1 153 ? 10.512 -5.345 -4.948 1.00 95.56 153 ALA A CA 1
ATOM 1215 C C . ALA A 1 153 ? 9.547 -5.592 -3.786 1.00 95.56 153 ALA A C 1
ATOM 1217 O O . ALA A 1 153 ? 9.832 -5.173 -2.662 1.00 95.56 153 ALA A O 1
ATOM 1218 N N . ILE A 1 154 ? 8.452 -6.329 -4.011 1.00 94.81 154 ILE A N 1
ATOM 1219 C CA . ILE A 1 154 ? 7.539 -6.686 -2.916 1.00 94.81 154 ILE A CA 1
ATOM 1220 C C . ILE A 1 154 ? 8.195 -7.635 -1.912 1.00 94.81 154 ILE A C 1
ATOM 1222 O O . ILE A 1 154 ? 7.989 -7.482 -0.711 1.00 94.81 154 ILE A O 1
ATOM 1226 N N . THR A 1 155 ? 9.053 -8.549 -2.372 1.00 94.06 155 THR A N 1
ATOM 1227 C CA . THR A 1 155 ? 9.812 -9.435 -1.478 1.00 94.06 155 THR A CA 1
ATOM 1228 C C . THR A 1 155 ? 10.785 -8.629 -0.609 1.00 94.06 155 THR A C 1
ATOM 1230 O O . THR A 1 155 ? 10.818 -8.803 0.607 1.00 94.06 155 THR A O 1
ATOM 1233 N N . ALA A 1 156 ? 11.525 -7.683 -1.195 1.00 95.12 156 ALA A N 1
ATOM 1234 C CA . ALA A 1 156 ? 12.419 -6.790 -0.455 1.00 95.12 156 ALA A CA 1
ATOM 1235 C C . ALA A 1 156 ? 11.661 -5.904 0.550 1.00 95.12 156 ALA A C 1
ATOM 1237 O O . ALA A 1 156 ? 12.116 -5.706 1.680 1.00 95.12 156 ALA A O 1
ATOM 1238 N N . TYR A 1 157 ? 10.482 -5.408 0.168 1.00 94.69 157 TYR A N 1
ATOM 1239 C CA . TYR A 1 157 ? 9.605 -4.655 1.062 1.00 94.69 157 TYR A CA 1
ATOM 1240 C C . TYR A 1 157 ? 9.137 -5.513 2.247 1.00 94.69 157 TYR A C 1
ATOM 1242 O O . TYR A 1 157 ? 9.245 -5.092 3.398 1.00 94.69 157 TYR A O 1
ATOM 1250 N N . GLN A 1 158 ? 8.686 -6.745 1.994 1.00 92.88 158 GLN A N 1
ATOM 1251 C CA . GLN A 1 158 ? 8.267 -7.683 3.039 1.00 92.88 158 GLN A CA 1
ATOM 1252 C C . GLN A 1 158 ? 9.419 -8.048 3.983 1.00 92.88 158 GLN A C 1
ATOM 1254 O O . GLN A 1 158 ? 9.231 -8.034 5.197 1.00 92.88 158 GLN A O 1
ATOM 1259 N N . LEU A 1 159 ? 10.622 -8.301 3.461 1.00 93.81 159 LEU A N 1
ATOM 1260 C CA . LEU A 1 159 ? 11.808 -8.550 4.286 1.00 93.81 159 LEU A CA 1
ATOM 1261 C C . LEU A 1 159 ? 12.149 -7.346 5.171 1.00 93.81 159 LEU A C 1
ATOM 1263 O O . LEU A 1 159 ? 12.457 -7.513 6.350 1.00 93.81 159 LEU A O 1
ATOM 1267 N N . SER A 1 160 ? 12.022 -6.132 4.633 1.00 93.62 160 SER A N 1
ATOM 1268 C CA . SER A 1 160 ? 12.215 -4.896 5.401 1.00 93.62 160 SER A CA 1
ATOM 1269 C C . SER A 1 160 ? 11.182 -4.770 6.526 1.00 93.62 160 SER A C 1
ATOM 1271 O O . SER A 1 160 ? 11.524 -4.410 7.651 1.00 93.62 160 SER A O 1
ATOM 1273 N N . MET A 1 161 ? 9.921 -5.119 6.257 1.00 91.62 161 MET A N 1
ATOM 1274 C CA . MET A 1 161 ? 8.858 -5.145 7.266 1.00 91.62 161 MET A CA 1
ATOM 1275 C C . MET A 1 161 ? 9.126 -6.185 8.358 1.00 91.62 161 MET A C 1
ATOM 1277 O O . MET A 1 161 ? 8.970 -5.871 9.536 1.00 91.62 161 MET A O 1
ATOM 1281 N N . VAL A 1 162 ? 9.571 -7.394 7.996 1.00 92.75 162 VAL A N 1
ATOM 1282 C CA . VAL A 1 162 ? 9.952 -8.434 8.967 1.00 92.75 162 VAL A CA 1
ATOM 1283 C C . VAL A 1 162 ? 11.103 -7.953 9.843 1.00 92.75 162 VAL A C 1
ATOM 1285 O O . VAL A 1 162 ? 11.041 -8.106 11.060 1.00 92.75 162 VAL A O 1
ATOM 1288 N N . PHE A 1 163 ? 12.113 -7.309 9.257 1.00 94.94 163 PHE A N 1
ATOM 1289 C CA . PHE A 1 163 ? 13.225 -6.737 10.010 1.00 94.94 163 PHE A CA 1
ATOM 1290 C C . PHE A 1 163 ? 12.738 -5.738 11.074 1.00 94.94 163 PHE A C 1
ATOM 1292 O O . PHE A 1 163 ? 13.061 -5.878 12.254 1.00 94.94 163 PHE A O 1
ATOM 1299 N N . TRP A 1 164 ? 11.890 -4.779 10.695 1.00 92.62 164 TRP A N 1
ATOM 1300 C CA . TRP A 1 164 ? 11.320 -3.819 11.648 1.00 92.62 164 TRP A CA 1
ATOM 1301 C C . TRP A 1 164 ? 10.397 -4.472 12.681 1.00 92.62 164 TRP A C 1
ATOM 1303 O O . TRP A 1 164 ? 10.416 -4.086 13.852 1.00 92.62 164 TRP A O 1
ATOM 1313 N N . ALA A 1 165 ? 9.629 -5.487 12.285 1.00 91.81 165 ALA A N 1
ATOM 1314 C CA . ALA A 1 165 ? 8.788 -6.250 13.199 1.00 91.81 165 ALA A CA 1
ATOM 1315 C C . ALA A 1 165 ? 9.626 -6.989 14.252 1.00 91.81 165 ALA A C 1
ATOM 1317 O O . ALA A 1 165 ? 9.261 -6.989 15.426 1.00 91.81 165 ALA A O 1
ATOM 1318 N N . MET A 1 166 ? 10.775 -7.553 13.869 1.00 93.62 166 MET A N 1
ATOM 1319 C CA . MET A 1 166 ? 11.710 -8.183 14.805 1.00 93.62 166 MET A CA 1
ATOM 1320 C C . MET A 1 166 ? 12.289 -7.171 15.794 1.00 93.62 166 MET A C 1
ATOM 1322 O O . MET A 1 166 ? 12.329 -7.446 16.991 1.00 93.62 166 MET A O 1
ATOM 1326 N N . VAL A 1 167 ? 12.682 -5.981 15.326 1.00 93.81 167 VAL A N 1
ATOM 1327 C CA . VAL A 1 167 ? 13.133 -4.897 16.214 1.00 93.81 167 VAL A CA 1
ATOM 1328 C C . VAL A 1 167 ? 12.034 -4.542 17.220 1.00 93.81 167 VAL A C 1
ATOM 1330 O O . VAL A 1 167 ? 12.289 -4.501 18.423 1.00 93.81 167 VAL A O 1
ATOM 1333 N N . GLY A 1 168 ? 10.794 -4.365 16.756 1.00 90.94 168 GLY A N 1
ATOM 1334 C CA . GLY A 1 168 ? 9.641 -4.119 17.625 1.00 90.94 168 GLY A CA 1
ATOM 1335 C C . GLY A 1 168 ? 9.391 -5.251 18.628 1.00 90.94 168 GLY A C 1
ATOM 1336 O O . GLY A 1 168 ? 9.145 -4.986 19.805 1.00 90.94 168 GLY A O 1
ATOM 1337 N N . ALA A 1 169 ? 9.524 -6.506 18.197 1.00 91.75 169 ALA A N 1
ATOM 1338 C CA . ALA A 1 169 ? 9.380 -7.679 19.054 1.00 91.75 169 ALA A CA 1
ATOM 1339 C C . ALA A 1 169 ? 10.444 -7.720 20.162 1.00 91.75 169 ALA A C 1
ATOM 1341 O O . ALA A 1 169 ? 10.117 -8.029 21.305 1.00 91.75 169 ALA A O 1
ATOM 1342 N N . LEU A 1 170 ? 11.694 -7.344 19.871 1.00 92.31 170 LEU A N 1
ATOM 1343 C CA . LEU A 1 170 ? 12.752 -7.254 20.884 1.00 92.31 170 LEU A CA 1
ATOM 1344 C C . LEU A 1 170 ? 12.420 -6.223 21.970 1.00 92.31 170 LEU A C 1
ATOM 1346 O O . LEU A 1 170 ? 12.611 -6.498 23.155 1.00 92.31 170 LEU A O 1
ATOM 1350 N N . PHE A 1 171 ? 11.895 -5.055 21.591 1.00 90.56 171 PHE A N 1
ATOM 1351 C CA . PHE A 1 171 ? 11.437 -4.055 22.561 1.00 90.56 171 PHE A CA 1
ATOM 1352 C C . PHE A 1 171 ? 10.226 -4.537 23.357 1.00 90.56 171 PHE A C 1
ATOM 1354 O O . PHE A 1 171 ? 10.161 -4.318 24.566 1.00 90.56 171 PHE A O 1
ATOM 1361 N N . TYR A 1 172 ? 9.290 -5.218 22.697 1.00 87.81 172 TYR A N 1
ATOM 1362 C CA . TYR A 1 172 ? 8.104 -5.766 23.340 1.00 87.81 172 TYR A CA 1
ATOM 1363 C C . TYR A 1 172 ? 8.463 -6.816 24.400 1.00 87.81 172 TYR A C 1
ATOM 1365 O O . TYR A 1 172 ? 7.995 -6.724 25.530 1.00 87.81 172 TYR A O 1
ATOM 1373 N N . LEU A 1 173 ? 9.353 -7.760 24.073 1.00 88.56 173 LEU A N 1
ATOM 1374 C CA . LEU A 1 173 ? 9.790 -8.819 24.991 1.00 88.56 173 LEU A CA 1
ATOM 1375 C C . LEU A 1 173 ? 10.616 -8.296 26.175 1.00 88.56 173 LEU A C 1
ATOM 1377 O O . LEU A 1 173 ? 10.644 -8.926 27.227 1.00 88.56 173 LEU A O 1
ATOM 1381 N N . ARG A 1 174 ? 11.287 -7.149 26.022 1.00 86.12 174 ARG A N 1
ATOM 13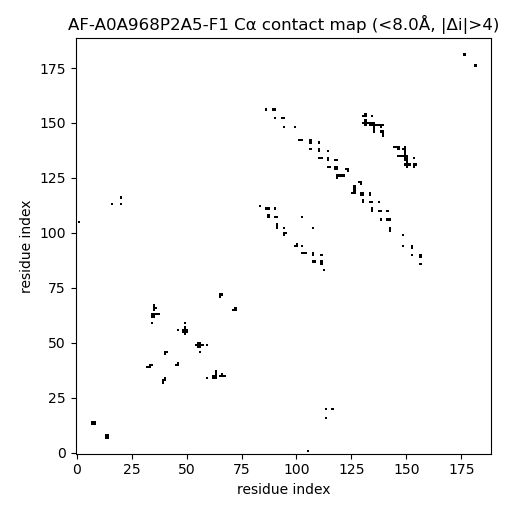82 C CA . ARG A 1 174 ? 12.058 -6.506 27.100 1.00 86.12 174 ARG A CA 1
ATOM 1383 C C . ARG A 1 174 ? 11.205 -5.676 28.056 1.00 86.12 174 ARG A C 1
ATOM 1385 O O . ARG A 1 174 ? 11.712 -5.230 29.083 1.00 86.12 174 ARG A O 1
ATOM 1392 N N . ARG A 1 175 ? 9.935 -5.434 27.733 1.00 79.50 175 ARG A N 1
ATOM 1393 C CA . ARG A 1 175 ? 9.031 -4.678 28.597 1.00 79.50 175 ARG A CA 1
ATOM 1394 C C . ARG A 1 175 ? 8.446 -5.610 29.658 1.00 79.50 175 ARG A C 1
ATOM 1396 O O . ARG A 1 175 ? 7.753 -6.567 29.326 1.00 79.50 175 ARG A O 1
ATOM 1403 N N . SER A 1 176 ? 8.689 -5.310 30.934 1.00 61.78 176 SER A N 1
ATOM 1404 C CA . SER A 1 176 ? 8.019 -5.988 32.052 1.00 61.78 176 SER A CA 1
ATOM 1405 C C . SER A 1 176 ? 6.500 -5.857 31.923 1.00 61.78 176 SER A C 1
ATOM 1407 O O . SER A 1 176 ? 6.004 -4.827 31.449 1.00 61.78 176 SER A O 1
ATOM 1409 N N . LYS A 1 177 ? 5.764 -6.906 32.316 1.00 67.88 177 LYS A N 1
ATOM 1410 C CA . LYS A 1 177 ? 4.301 -6.945 32.210 1.00 67.88 177 LYS A CA 1
ATOM 1411 C C . LYS A 1 177 ? 3.685 -5.679 32.835 1.00 67.88 177 LYS A C 1
ATOM 1413 O O . LYS A 1 177 ? 4.121 -5.254 33.903 1.00 67.88 177 LYS A O 1
ATOM 1418 N N . PRO A 1 178 ? 2.695 -5.049 32.180 1.00 70.88 178 PRO A N 1
ATOM 1419 C CA . PRO A 1 178 ? 1.901 -3.997 32.803 1.00 70.88 178 PRO A CA 1
ATOM 1420 C C . PRO A 1 178 ? 1.268 -4.517 34.099 1.00 70.88 178 PRO A C 1
ATOM 1422 O O . PRO A 1 178 ? 0.647 -5.577 34.076 1.00 70.88 178 PRO A O 1
ATOM 1425 N N . ARG A 1 179 ? 1.388 -3.761 35.197 1.00 65.25 179 ARG A N 1
ATOM 1426 C CA . ARG A 1 179 ? 0.796 -4.085 36.513 1.00 65.25 179 ARG A CA 1
ATOM 1427 C C . ARG A 1 179 ? -0.698 -4.438 36.427 1.00 65.25 179 ARG A C 1
ATOM 1429 O O . ARG A 1 179 ? -1.151 -5.365 37.078 1.00 65.25 179 ARG A O 1
ATOM 1436 N N . GLU A 1 180 ? -1.425 -3.779 35.526 1.00 69.81 180 GLU A N 1
ATOM 1437 C CA . GLU A 1 180 ? -2.850 -4.011 35.235 1.00 69.81 180 GLU A CA 1
ATOM 1438 C C . GLU A 1 180 ? -3.153 -5.444 34.750 1.00 69.81 180 GLU A C 1
ATOM 1440 O O . GLU A 1 180 ? -4.221 -5.986 35.023 1.00 69.81 180 GLU A O 1
ATOM 1445 N N . LEU A 1 181 ? -2.217 -6.082 34.033 1.00 63.69 181 LEU A N 1
ATOM 1446 C CA . LEU A 1 181 ? -2.348 -7.479 33.603 1.00 63.69 181 LEU A CA 1
ATOM 1447 C C . LEU A 1 181 ? -1.994 -8.459 34.725 1.00 63.69 181 LEU A C 1
ATOM 1449 O O . LEU A 1 181 ? -2.477 -9.585 34.704 1.00 63.69 181 LEU A O 1
ATOM 1453 N N . GLU A 1 182 ? -1.161 -8.062 35.687 1.00 70.62 182 GLU A N 1
ATOM 1454 C CA . GLU A 1 182 ? -0.880 -8.877 36.875 1.00 70.62 182 GLU A CA 1
ATOM 1455 C C . GLU A 1 182 ? -2.072 -8.868 37.834 1.00 70.62 182 GLU A C 1
ATOM 1457 O O . GLU A 1 182 ? -2.474 -9.929 38.302 1.00 70.62 182 GLU A O 1
ATOM 1462 N N . GLU A 1 183 ? -2.694 -7.706 38.043 1.00 72.19 183 GLU A N 1
ATOM 1463 C CA . GLU A 1 183 ? -3.908 -7.554 38.854 1.00 72.19 183 GLU A CA 1
ATOM 1464 C C . GLU A 1 183 ? -5.098 -8.317 38.247 1.00 72.19 183 GLU A C 1
ATOM 1466 O O . GLU A 1 183 ? -5.755 -9.082 38.946 1.00 72.19 183 GLU A O 1
ATOM 1471 N N . ALA A 1 184 ? -5.318 -8.222 36.929 1.00 71.75 184 ALA A N 1
ATOM 1472 C CA . ALA A 1 184 ? -6.393 -8.958 36.255 1.00 71.75 184 ALA A CA 1
ATOM 1473 C C . ALA A 1 184 ? -6.195 -10.487 36.254 1.00 71.75 184 ALA A C 1
ATOM 1475 O O . ALA A 1 184 ? -7.167 -11.237 36.234 1.00 71.75 184 ALA A O 1
ATOM 1476 N N . VAL A 1 185 ? -4.945 -10.968 36.248 1.00 68.81 185 VAL A N 1
ATOM 1477 C CA . VAL A 1 185 ? -4.641 -12.405 36.373 1.00 68.81 185 VAL A CA 1
ATOM 1478 C C . VAL A 1 185 ? -4.783 -12.866 37.825 1.00 68.81 185 VAL A C 1
ATOM 1480 O O . VAL A 1 185 ? -5.222 -13.990 38.047 1.00 68.81 185 VAL A O 1
ATOM 1483 N N . ALA A 1 186 ? -4.465 -12.008 38.798 1.00 71.56 186 ALA A N 1
ATOM 1484 C CA . ALA A 1 186 ? -4.652 -12.289 40.219 1.00 71.56 186 ALA A CA 1
ATOM 1485 C C . ALA A 1 186 ? -6.133 -12.317 40.638 1.00 71.56 186 ALA A C 1
ATOM 1487 O O . ALA A 1 186 ? -6.489 -13.106 41.500 1.00 71.56 186 ALA A O 1
ATOM 1488 N N . GLU A 1 187 ? -7.009 -11.519 40.018 1.00 69.31 187 GLU A N 1
ATOM 1489 C CA . GLU A 1 187 ? -8.466 -11.587 40.250 1.00 69.31 187 GLU A CA 1
ATOM 1490 C C . GLU A 1 187 ? -9.129 -12.847 39.660 1.00 69.31 187 GLU A C 1
ATOM 1492 O O . GLU A 1 187 ? -10.259 -13.181 40.017 1.00 69.31 187 GLU A O 1
ATOM 1497 N N . LEU A 1 188 ? -8.451 -13.538 38.737 1.00 70.25 188 LEU A N 1
ATOM 1498 C CA . LEU A 1 188 ? -8.937 -14.758 38.082 1.00 70.25 188 LEU A CA 1
ATOM 1499 C C . LEU A 1 188 ? -8.356 -16.054 38.683 1.00 70.25 188 LEU A C 1
ATOM 1501 O O . LEU A 1 188 ? -8.742 -17.133 38.226 1.00 70.25 188 LEU A O 1
ATOM 1505 N N . ALA A 1 189 ? -7.436 -15.956 39.650 1.00 59.94 189 ALA A N 1
ATOM 1506 C CA . ALA A 1 189 ? -6.762 -17.074 40.322 1.00 59.94 189 ALA A CA 1
ATOM 1507 C C . ALA A 1 189 ? -7.271 -17.253 41.759 1.00 59.94 189 ALA A C 1
ATOM 1509 O O . ALA A 1 189 ? -7.402 -18.426 42.177 1.00 59.94 189 ALA A O 1
#

Radius of gyration: 21.43 Å; Cα contacts (8 Å, |Δi|>4): 120; chains: 1; bounding box: 52×32×64 Å

Sequence (189 aa):
MAWDYSFVAGHEQIRWVALLCLLIFLGMTVFFLIAFSQRLSRFLALDKIGHKVKIVHRLLEAFQRFGKNRAIIGGSVLVSLFSQVFAMIFFYQLARIVGEDAVTWKSVLFAVPMGFLVTAIPIAPAGIGVGQVAFHYLFQIYLQKPTQFGATAITAYQLSMVFWAMVGALFYLRRSKPRELEEAVAELA

Foldseek 3Di:
DLDPVVLCVVDPVSVVLVVVVVVVVVVVVVVLVCLQDPVNVVVVVVVVVCVVPVVSVVSSVVSNVCSVDPVSVVVVVVVVVVVLVVLLVLLVVVCVVVVVVLDDSSLSVFQVVSLVVQLVPPPDVSSVPVSLVSQQVSSCSVSVHRDSSRNVSVVVVVVVVVVVVVVVVVVVVPDDDDVVVVVVVVVVD

Solvent-accessible surface area (backbone atoms only — not comparable to full-atom values): 10398 Å² total; per-residue (Å²): 139,97,71,67,62,69,63,49,73,71,36,73,71,53,42,53,54,51,49,50,50,50,50,51,51,51,50,51,51,52,48,50,53,36,46,38,29,74,64,52,29,53,73,69,46,46,59,65,56,16,73,75,36,68,67,53,32,54,51,45,52,50,41,32,59,53,50,69,40,63,66,59,51,52,50,52,52,53,53,50,52,50,53,52,50,51,52,45,50,50,52,54,54,49,28,63,74,75,63,44,76,81,69,42,73,66,51,41,69,51,31,49,62,53,26,52,56,60,27,67,48,85,85,38,77,95,15,60,65,57,29,31,53,42,22,20,51,41,44,21,60,72,64,71,43,94,52,65,57,27,28,52,45,51,51,53,50,51,52,52,49,51,53,53,48,50,54,51,47,56,57,56,72,69,50,76,80,58,67,71,60,53,52,59,50,57,77,74,107

Secondary structure (DSSP, 8-sta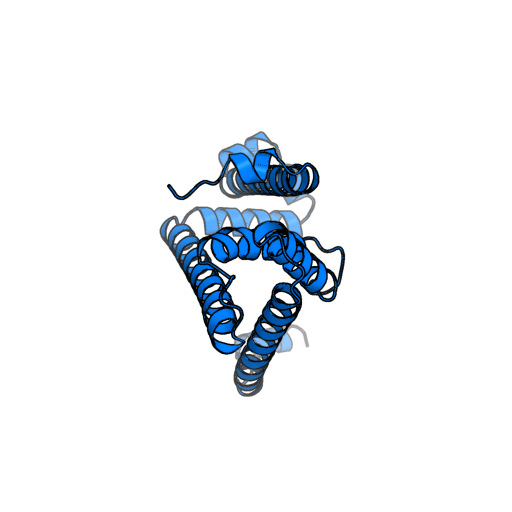te):
----HHHHHH-HHHHHHHHHHHHHHHHHHHHHHHHH-HHHHHHTTHHHHHHH-HHHHHHHHHHHHHHH-HHHHHHHHHHHHHHHHHHHHHHHHHHHHHT-TT--HHHHHHHHHHHHHHHHSTTSGGGTTHHHHHHHHHHHHHHTS--SHHHHHHHHHHHHHHHHHHHHHHHHHTSPPPHHHHHHHHTT-

Mean predicted aligned error: 10.4 Å

pLDDT: mean 80.57, std 12.9, range [41.09, 96.94]